Protein AF-A0A4U9QTJ5-F1 (afdb_monomer)

Foldseek 3Di:
DPVVVVVVVVVVVVVVVVVVVVVVVVVVVVVVVVVVVVVVVVVVVVVVVVVVVVVVVVVVVVVVVVVVVVVVVVVVVVVVVCVQQDPVVLVVLLVVVPWDKDDWDFDDDVQQQFPGWTWIDTRNDIKIKTAHPPVDGDPSNVVQLVQVVVQWGQDPNDTFGWHDDPRMIIGCLVVDPPSVVSVVSVVCRPDD

Organism: Hathewaya histolytica (NCBI:txid1498)

Secondary structure (DSSP, 8-state):
--SHHHHHHHHHHHHHHHHHHHHHHHHHHHHHHHHHHHHHHHHHHHHHHHHHHHHHHHHHHHHHHHHHHHHHHHHHHHHHHHHHHSHHHHHHHHHHTT--EEEEEE---GGGT-SEEEEEEETTEEEEEEE--TTS--HHHHHHHHHHTTTEEEETTEEEEEEEETTEEEESGGGSTTHHHHHHHHHHTT--

Radius of gyration: 44.21 Å; Cα contacts (8 Å, |Δi|>4): 188; chains: 1; bounding box: 80×65×124 Å

Solvent-accessible surface area (backbone atoms only — not comparable to full-atom values): 10500 Å² total; per-residue (Å²): 138,73,72,67,62,59,57,57,58,54,56,58,52,58,61,54,57,63,49,49,57,54,49,53,50,51,49,54,51,49,51,50,51,51,52,52,51,50,56,49,52,50,56,49,52,51,54,49,51,54,51,51,49,55,51,52,51,53,50,52,53,51,53,52,53,51,53,51,53,51,50,54,51,51,49,54,50,49,51,52,49,46,54,62,57,28,69,69,44,52,51,50,52,42,43,75,73,68,44,50,72,54,71,77,40,82,46,93,28,66,94,51,35,34,76,41,28,30,38,33,35,50,63,93,39,64,34,39,39,34,36,37,49,81,91,71,56,44,77,56,17,50,52,44,52,60,30,22,69,73,35,36,32,76,57,95,89,38,83,40,64,32,50,53,57,87,42,33,35,39,34,44,49,93,76,31,93,61,31,68,63,54,46,54,52,56,74,49,56,81,72,125

Nearest PDB structures (foldseek):
  3eid-assembly2_C  TM=4.727E-01  e=1.109E+00  Homo sapiens
  9f3v-assembly1_B  TM=4.541E-01  e=9.268E-01  Homo sapiens
  6s1f-assembly1_B  TM=4.480E-01  e=1.044E+00  Homo sapiens
  3f66-assembly1_A  TM=4.269E-01  e=8.225E-01  Homo sapiens
  7sxh-assembly1_A  TM=3.531E-01  e=9.268E-01  Homo sapiens

Sequence (192 aa):
MKKLLSLVLTGAIVFSFTGCENMQKAQNETEKQTKNIGNQVEKQSENVGENVQKQSENLGENVQKQTKNVGEQVEKQSENIQNQFGIDNLMDQFRKAGFAIGANEKIPFENLGAKNGYRVKVDNDVIDVYEFDMNNLSAEGKKVTDEAKKGTV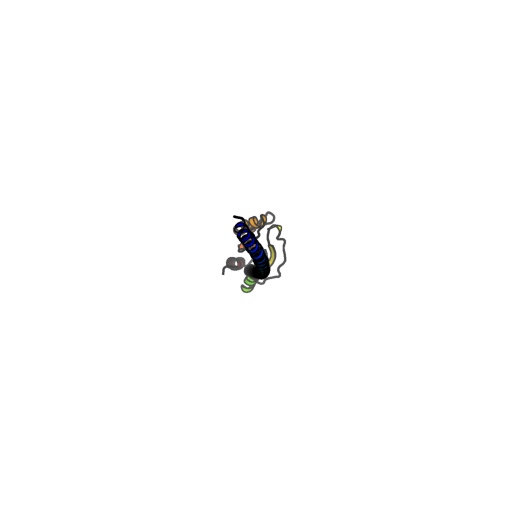NISGTRTPVKFKNGIMLVGVDKHTNKEKISEIFDKFGNK

Mean predicted aligned error: 15.24 Å

Structure (mmCIF, N/CA/C/O backbone):
data_AF-A0A4U9QTJ5-F1
#
_entry.id   AF-A0A4U9QTJ5-F1
#
loop_
_atom_site.group_PDB
_atom_site.id
_atom_site.type_symbol
_atom_site.label_atom_id
_atom_site.label_alt_id
_atom_site.label_comp_id
_atom_site.label_asym_id
_atom_site.label_entity_id
_atom_site.label_seq_id
_atom_site.pdbx_PDB_ins_code
_atom_site.Cartn_x
_atom_site.Cartn_y
_atom_site.Cartn_z
_atom_site.occupancy
_atom_site.B_iso_or_equiv
_atom_site.auth_seq_id
_atom_site.auth_comp_id
_atom_site.auth_asym_id
_atom_site.auth_atom_id
_atom_site.pdbx_PDB_model_num
ATOM 1 N N . MET A 1 1 ? -58.341 48.273 101.168 1.00 49.12 1 MET A N 1
ATOM 2 C CA . MET A 1 1 ? -57.590 48.028 99.912 1.00 49.12 1 MET A CA 1
ATOM 3 C C . MET A 1 1 ? -56.640 46.814 99.972 1.00 49.12 1 MET A C 1
ATOM 5 O O . MET A 1 1 ? -55.629 46.815 99.293 1.00 49.12 1 MET A O 1
ATOM 9 N N . LYS A 1 2 ? -56.943 45.743 100.733 1.00 43.81 2 LYS A N 1
ATOM 10 C CA . LYS A 1 2 ? -56.077 44.538 100.803 1.00 43.81 2 LYS A CA 1
ATOM 11 C C . LYS A 1 2 ? -56.667 43.284 100.134 1.00 43.81 2 LYS A C 1
ATOM 13 O O . LYS A 1 2 ? -55.951 42.316 99.939 1.00 43.81 2 LYS A O 1
ATOM 18 N N . LYS A 1 3 ? -57.948 43.305 99.738 1.00 43.81 3 LYS A N 1
ATOM 19 C CA . LYS A 1 3 ? -58.624 42.147 99.118 1.00 43.81 3 LYS A CA 1
ATOM 20 C C . LYS A 1 3 ? -58.575 42.116 97.581 1.00 43.81 3 LYS A C 1
ATOM 22 O O . LYS A 1 3 ? -58.729 41.041 97.023 1.00 43.81 3 LYS A O 1
ATOM 27 N N . LEU A 1 4 ? -58.290 43.237 96.903 1.00 39.00 4 LEU A N 1
ATOM 28 C CA . LEU A 1 4 ? -58.125 43.246 95.437 1.00 39.00 4 LEU A CA 1
ATOM 29 C C . LEU A 1 4 ? -56.737 42.763 94.975 1.00 39.00 4 LEU A C 1
ATOM 31 O O . LEU A 1 4 ? -56.635 42.169 93.909 1.00 39.00 4 LEU A O 1
ATOM 35 N N . LEU A 1 5 ? -55.682 42.945 95.782 1.00 38.28 5 LEU A N 1
ATOM 36 C CA . LEU A 1 5 ? -54.326 42.500 95.420 1.00 38.28 5 LEU A CA 1
ATOM 37 C C . LEU A 1 5 ? -54.161 40.970 95.465 1.00 38.28 5 LEU A C 1
ATOM 39 O O . LEU A 1 5 ? -53.342 40.418 94.739 1.00 38.28 5 LEU A O 1
ATOM 43 N N . SER A 1 6 ? -54.957 40.280 96.288 1.00 42.28 6 SER A N 1
ATOM 44 C CA . SER A 1 6 ? -54.883 38.822 96.428 1.00 42.28 6 SER A CA 1
ATOM 45 C C . SER A 1 6 ? -55.447 38.078 95.220 1.00 42.28 6 SER A C 1
ATOM 47 O O . SER A 1 6 ? -54.964 36.989 94.946 1.00 42.28 6 SER A O 1
ATOM 49 N N . LEU A 1 7 ? -56.443 38.629 94.515 1.00 36.88 7 LEU A N 1
ATOM 50 C CA . LEU A 1 7 ? -57.118 37.929 93.413 1.00 36.88 7 LEU A CA 1
ATOM 51 C C . LEU A 1 7 ? -56.361 38.064 92.081 1.00 36.88 7 LEU A C 1
ATOM 53 O O . LEU A 1 7 ? -56.345 37.141 91.272 1.00 36.88 7 LEU A O 1
ATOM 57 N N . VAL A 1 8 ? -55.689 39.201 91.871 1.00 40.62 8 VAL A N 1
ATOM 58 C CA . VAL A 1 8 ? -54.903 39.464 90.652 1.00 40.62 8 VAL A CA 1
ATOM 59 C C . VAL A 1 8 ? -53.598 38.657 90.648 1.00 40.62 8 VAL A C 1
ATOM 61 O O . VAL A 1 8 ? -53.171 38.186 89.596 1.00 40.62 8 VAL A O 1
ATOM 64 N N . LEU A 1 9 ? -53.002 38.410 91.823 1.00 33.94 9 LEU A N 1
ATOM 65 C CA . LEU A 1 9 ? -51.750 37.655 91.930 1.00 33.94 9 LEU A CA 1
ATOM 66 C C . LEU A 1 9 ? -51.948 36.137 91.768 1.00 33.94 9 LEU A C 1
ATOM 68 O O . LEU A 1 9 ? -51.077 35.473 91.220 1.00 33.94 9 LEU A O 1
ATOM 72 N N . THR A 1 10 ? -53.100 35.576 92.163 1.00 40.16 10 THR A N 1
ATOM 73 C CA . THR A 1 10 ? -53.407 34.153 91.899 1.00 40.16 10 THR A CA 1
ATOM 74 C C . THR A 1 10 ? -53.866 33.920 90.459 1.00 40.16 10 THR A C 1
ATOM 76 O O . THR A 1 10 ? -53.512 32.901 89.874 1.00 40.16 10 THR A O 1
ATOM 79 N N . GLY A 1 11 ? -54.576 34.877 89.847 1.00 36.31 11 GLY A N 1
ATOM 80 C CA . GLY A 1 11 ? -54.979 34.794 88.437 1.00 36.31 11 GLY A CA 1
ATOM 81 C C . GLY A 1 11 ? -53.801 34.808 87.453 1.00 36.31 11 GLY A C 1
ATOM 82 O O . GLY A 1 11 ? -53.810 34.061 86.478 1.00 36.31 11 GLY A O 1
ATOM 83 N N 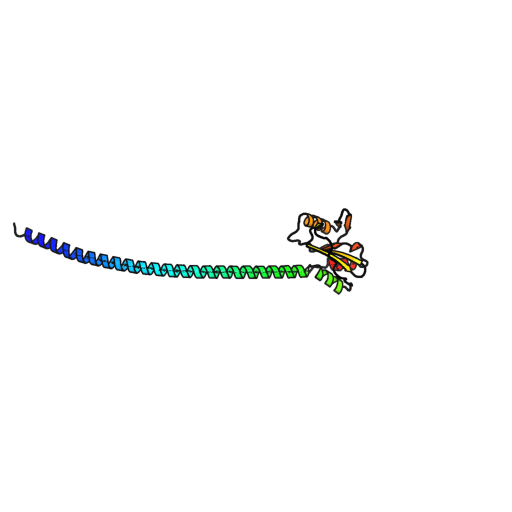. ALA A 1 12 ? -52.751 35.591 87.728 1.00 38.16 12 ALA A N 1
ATOM 84 C CA . ALA A 1 12 ? -51.565 35.679 86.866 1.00 38.16 12 ALA A CA 1
ATOM 85 C C . ALA A 1 12 ? -50.629 34.450 86.955 1.00 38.16 12 ALA A C 1
ATOM 87 O O . ALA A 1 12 ? -49.920 34.135 85.996 1.00 38.16 12 ALA A O 1
ATOM 88 N N . ILE A 1 13 ? -50.638 33.726 88.080 1.00 40.03 13 ILE A N 1
ATOM 89 C CA . ILE A 1 13 ? -49.787 32.540 88.291 1.00 40.03 13 ILE A CA 1
ATOM 90 C C . ILE A 1 13 ? -50.421 31.279 87.682 1.00 40.03 13 ILE A C 1
ATOM 92 O O . ILE A 1 13 ? -49.714 30.432 87.141 1.00 40.03 13 ILE A O 1
ATOM 96 N N . VAL A 1 14 ? -51.754 31.164 87.674 1.00 37.19 14 VAL A N 1
ATOM 97 C CA . VAL A 1 14 ? -52.420 30.007 87.046 1.00 37.19 14 VAL A CA 1
ATOM 98 C C . VAL A 1 14 ? -52.325 30.067 85.514 1.00 37.19 14 VAL A C 1
ATOM 100 O O . VAL A 1 14 ? -52.128 29.032 84.888 1.00 37.19 14 VAL A O 1
ATOM 103 N N . PHE A 1 15 ? -52.340 31.259 84.901 1.00 37.34 15 PHE A N 1
ATOM 104 C CA . PHE A 1 15 ? -52.179 31.404 83.444 1.00 37.34 15 PHE A CA 1
ATOM 105 C C . PHE A 1 15 ? -50.750 31.152 82.926 1.00 37.34 15 PHE A C 1
ATOM 107 O O . PHE A 1 15 ? -50.581 30.841 81.748 1.00 37.34 15 PHE A O 1
ATOM 114 N N . SER A 1 16 ? -49.719 31.251 83.772 1.00 45.19 16 SER A N 1
ATOM 115 C CA . SER A 1 16 ? -48.318 31.052 83.362 1.00 45.19 16 SER A CA 1
ATOM 116 C C . SER A 1 16 ? -47.853 29.591 83.446 1.00 45.19 16 SER A C 1
ATOM 118 O O . SER A 1 16 ? -47.018 29.179 82.643 1.00 45.19 16 SER A O 1
ATOM 120 N N . PHE A 1 17 ? -48.429 28.770 84.332 1.00 43.81 17 PHE A N 1
ATOM 121 C CA . PHE A 1 17 ? -48.048 27.355 84.455 1.00 43.81 17 PHE A CA 1
ATOM 122 C C . PHE A 1 17 ? -48.711 26.441 83.411 1.00 43.81 17 PHE A C 1
ATOM 124 O O . PHE A 1 17 ? -48.033 25.597 82.830 1.00 43.81 17 PHE A O 1
ATOM 131 N N . THR A 1 18 ? -49.996 26.637 83.087 1.00 44.94 18 THR A N 1
ATOM 132 C CA . THR A 1 18 ? -50.683 25.808 82.068 1.00 44.94 18 THR A CA 1
ATOM 133 C C . THR A 1 18 ? -50.278 26.168 80.633 1.00 44.94 18 THR A C 1
ATOM 135 O O . THR A 1 18 ? -50.403 25.346 79.725 1.00 44.94 18 THR A O 1
ATOM 138 N N . GLY A 1 19 ? -49.777 27.389 80.409 1.00 46.44 19 GLY A N 1
ATOM 139 C CA . GLY A 1 19 ? -49.218 27.819 79.124 1.00 46.44 19 GLY A CA 1
ATOM 140 C C . GLY A 1 19 ? -47.866 27.168 78.814 1.00 46.44 19 GLY A C 1
ATOM 141 O O . GLY A 1 19 ? -47.653 26.719 77.690 1.00 46.44 19 GLY A O 1
ATOM 142 N N . CYS A 1 20 ? -46.983 27.044 79.812 1.00 49.38 20 CYS A N 1
ATOM 143 C CA . CYS A 1 20 ? -45.661 26.431 79.645 1.00 49.38 20 CYS A CA 1
ATOM 144 C C . CYS A 1 20 ? -45.722 24.930 79.330 1.00 49.38 20 CYS A C 1
ATOM 146 O O . CYS A 1 20 ? -45.020 24.484 78.429 1.00 49.38 20 CYS A O 1
ATOM 148 N N . GLU A 1 21 ? -46.577 24.147 79.998 1.00 54.53 21 GLU A N 1
ATOM 149 C CA . GLU A 1 21 ? -46.678 22.700 79.730 1.00 54.53 21 GLU A CA 1
ATOM 150 C C . GLU A 1 21 ? -47.217 22.396 78.325 1.00 54.53 21 GLU A C 1
ATOM 152 O O . GLU A 1 21 ? -46.695 21.525 77.625 1.00 54.53 21 GLU A O 1
ATOM 157 N N . ASN A 1 22 ? -48.220 23.154 77.872 1.00 60.69 22 ASN A N 1
ATOM 158 C CA . ASN A 1 22 ? -48.772 23.012 76.524 1.00 60.69 22 ASN A CA 1
ATOM 159 C C . ASN A 1 22 ? -47.776 23.461 75.443 1.00 60.69 22 ASN A C 1
ATOM 161 O O . ASN A 1 22 ? -47.690 22.830 74.390 1.00 60.69 22 ASN A O 1
ATOM 165 N N . MET A 1 23 ? -46.979 24.497 75.720 1.00 55.88 23 MET A N 1
ATOM 166 C CA . MET A 1 23 ? -45.918 24.961 74.825 1.00 55.88 23 MET A CA 1
ATOM 167 C C . MET A 1 23 ? -44.769 23.946 74.734 1.00 55.88 23 MET A C 1
ATOM 169 O O . MET A 1 23 ? -44.320 23.638 73.635 1.00 55.88 23 MET A O 1
ATOM 173 N N . GLN A 1 24 ? -44.360 23.339 75.855 1.00 62.25 24 GLN A N 1
ATOM 174 C CA . GLN A 1 24 ? -43.338 22.285 75.889 1.00 62.25 24 GLN A CA 1
ATOM 175 C C . GLN A 1 24 ? -43.784 21.029 75.122 1.00 62.25 24 GLN A C 1
ATOM 177 O O . GLN A 1 24 ? -42.997 20.400 74.413 1.00 62.25 24 GLN A O 1
ATOM 182 N N . LYS A 1 25 ? -45.068 20.665 75.234 1.00 68.56 25 LYS A N 1
ATOM 183 C CA . LYS A 1 25 ? -45.655 19.521 74.526 1.00 68.56 25 LYS A CA 1
ATOM 184 C C . LYS A 1 25 ? -45.739 19.768 73.018 1.00 68.56 25 LYS A C 1
ATOM 186 O O . LYS A 1 25 ? -45.326 18.905 72.247 1.00 68.56 25 LYS A O 1
ATOM 191 N N . ALA A 1 26 ? -46.166 20.965 72.612 1.00 64.44 26 ALA A N 1
ATOM 192 C CA . ALA A 1 26 ? -46.156 21.390 71.214 1.00 64.44 26 ALA A CA 1
ATOM 193 C C . ALA A 1 26 ? -44.731 21.414 70.628 1.00 64.44 26 ALA A C 1
ATOM 195 O O . ALA A 1 26 ? -44.518 20.977 69.497 1.00 64.44 26 ALA A O 1
ATOM 196 N N . GLN A 1 27 ? -43.737 21.851 71.407 1.00 65.69 27 GLN A N 1
ATOM 197 C CA . GLN A 1 27 ? -42.332 21.873 70.992 1.00 65.69 27 GLN A CA 1
ATOM 198 C C . GLN A 1 27 ? -41.778 20.452 70.777 1.00 65.69 27 GLN A C 1
ATOM 200 O O . GLN A 1 27 ? -41.174 20.177 69.742 1.00 65.69 27 GLN A O 1
ATOM 205 N N . ASN A 1 28 ? -42.081 19.518 71.686 1.00 69.62 28 ASN A N 1
ATOM 206 C CA . ASN A 1 28 ? -41.691 18.107 71.569 1.00 69.62 28 ASN A CA 1
ATOM 207 C C . ASN A 1 28 ? -42.372 17.385 70.389 1.00 69.62 28 ASN A C 1
ATOM 209 O O . ASN A 1 28 ? -41.763 16.534 69.735 1.00 69.62 28 ASN A O 1
ATOM 213 N N . GLU A 1 29 ? -43.640 17.696 70.108 1.00 70.56 29 GLU A N 1
ATOM 214 C CA . GLU A 1 29 ? -44.358 17.167 68.939 1.00 70.56 29 GLU A CA 1
ATOM 215 C C . GLU A 1 29 ? -43.783 17.721 67.629 1.00 70.56 29 GLU A C 1
ATOM 217 O O . GLU A 1 29 ? -43.570 16.960 66.682 1.00 70.56 29 GLU A O 1
ATOM 222 N N . THR A 1 30 ? -43.431 19.009 67.608 1.00 68.38 30 THR A N 1
ATOM 223 C CA . THR A 1 30 ? -42.781 19.668 66.465 1.00 68.38 30 THR A CA 1
ATOM 224 C C . THR A 1 30 ? -41.390 19.086 66.197 1.00 68.38 30 THR A C 1
ATOM 226 O O . THR A 1 30 ? -41.058 18.786 65.050 1.00 68.38 30 THR A O 1
ATOM 229 N N . GLU A 1 31 ? -40.581 18.833 67.230 1.00 67.25 31 GLU A N 1
ATOM 230 C CA . GLU A 1 31 ? -39.283 18.156 67.081 1.00 67.25 31 GLU A CA 1
ATOM 231 C C . GLU A 1 31 ? -39.422 16.726 66.544 1.00 67.25 31 GLU A C 1
ATOM 233 O O . GLU A 1 31 ? -38.658 16.315 65.666 1.00 67.25 31 GLU A O 1
ATOM 238 N N . LYS A 1 32 ? -40.415 15.963 67.022 1.00 70.00 32 LYS A N 1
ATOM 239 C CA . LYS A 1 32 ? -40.705 14.617 66.500 1.00 70.00 32 LYS A CA 1
ATOM 240 C C . LYS A 1 32 ? -41.116 14.647 65.032 1.00 70.00 32 LYS A C 1
ATOM 242 O O . LYS A 1 32 ? -40.628 13.830 64.253 1.00 70.00 32 LYS A O 1
ATOM 247 N N . GLN A 1 33 ? -41.995 15.572 64.651 1.00 67.19 33 GLN A N 1
ATOM 248 C CA . GLN A 1 33 ? -42.397 15.739 63.255 1.00 67.19 33 GLN A CA 1
ATOM 249 C C . GLN A 1 33 ? -41.209 16.147 62.380 1.00 67.19 33 GLN A C 1
ATOM 251 O O . GLN A 1 33 ? -41.015 15.566 61.317 1.00 67.19 33 GLN A O 1
ATOM 256 N N . THR A 1 34 ? -40.361 17.055 62.863 1.00 63.09 34 THR A N 1
ATOM 257 C CA . THR A 1 34 ? -39.167 17.517 62.142 1.00 63.09 34 THR A CA 1
ATOM 258 C C . THR A 1 34 ? -38.163 16.381 61.930 1.00 63.09 34 THR A C 1
ATOM 260 O O . THR A 1 34 ? -37.666 16.208 60.820 1.00 63.09 34 THR A O 1
ATOM 263 N N . LYS A 1 35 ? -37.918 15.538 62.946 1.00 72.12 35 LYS A N 1
ATOM 264 C CA . LYS A 1 35 ? -37.090 14.325 62.802 1.00 72.12 35 LYS A CA 1
ATOM 265 C C . LYS A 1 35 ? -37.684 13.319 61.819 1.00 72.12 35 LYS A C 1
ATOM 267 O O . LYS A 1 35 ? -36.952 12.757 61.013 1.00 72.12 35 LYS A O 1
ATOM 272 N N . ASN A 1 36 ? -38.997 13.095 61.857 1.00 74.25 36 ASN A N 1
ATOM 273 C CA . ASN A 1 36 ? -39.653 12.176 60.924 1.00 74.25 36 ASN A CA 1
ATOM 274 C C . ASN A 1 36 ? -39.573 12.669 59.474 1.00 74.25 36 ASN A C 1
ATOM 276 O O . ASN A 1 36 ? -39.279 11.870 58.587 1.00 74.25 36 ASN A O 1
ATOM 280 N N . ILE A 1 37 ? -39.785 13.967 59.244 1.00 72.19 37 ILE A N 1
ATOM 281 C CA . ILE A 1 37 ? -39.640 14.589 57.923 1.00 72.19 37 ILE A CA 1
ATOM 282 C C . ILE A 1 37 ? -38.181 14.511 57.464 1.00 72.19 37 ILE A C 1
ATOM 284 O O . ILE A 1 37 ? -37.932 14.088 56.339 1.00 72.19 37 ILE A O 1
ATOM 288 N N . GLY A 1 38 ? -37.217 14.824 58.338 1.00 66.88 38 GLY A N 1
ATOM 289 C CA . GLY A 1 38 ? -35.786 14.695 58.045 1.00 66.88 38 GLY A CA 1
ATOM 290 C C . GLY A 1 38 ? -35.406 13.281 57.598 1.00 66.88 38 GLY A C 1
ATOM 291 O O . GLY A 1 38 ? -34.831 13.112 56.528 1.00 66.88 38 GLY A O 1
ATOM 292 N N . ASN A 1 39 ? -35.845 12.261 58.340 1.00 75.25 39 ASN A N 1
ATOM 293 C CA . ASN A 1 39 ? -35.600 10.857 57.999 1.00 75.25 39 ASN A CA 1
ATOM 294 C C . ASN A 1 39 ? -36.272 10.430 56.679 1.00 75.25 39 ASN A C 1
ATOM 296 O O . ASN A 1 39 ? -35.769 9.551 55.980 1.00 75.25 39 ASN A O 1
ATOM 300 N N . GLN A 1 40 ? -37.438 10.993 56.340 1.00 71.88 40 GLN A N 1
ATOM 301 C CA . GLN A 1 40 ? -38.101 10.722 55.059 1.00 71.88 40 GLN A CA 1
ATOM 302 C C . GLN A 1 40 ? -37.360 11.372 53.889 1.00 71.88 40 GLN A C 1
ATOM 304 O O . GLN A 1 40 ? -37.186 10.728 52.856 1.00 71.88 40 GLN A O 1
ATOM 309 N N . VAL A 1 41 ? -36.902 12.613 54.063 1.00 68.12 41 VAL A N 1
ATOM 310 C CA . VAL A 1 41 ? -36.115 13.345 53.064 1.00 68.12 41 VAL A CA 1
ATOM 311 C C . VAL A 1 41 ? -34.776 12.651 52.814 1.00 68.12 41 VAL A C 1
ATOM 313 O O . VAL A 1 41 ? -34.393 12.483 51.660 1.00 68.12 41 VAL A O 1
ATOM 316 N N . GLU A 1 42 ? -34.103 12.178 53.862 1.00 69.56 42 GLU A N 1
ATOM 317 C CA . GLU A 1 42 ? -32.838 11.442 53.751 1.00 69.56 42 GLU A CA 1
ATOM 318 C C . GLU A 1 42 ? -33.011 10.149 52.939 1.00 69.56 42 GLU A C 1
ATOM 320 O O . GLU A 1 42 ? -32.342 9.962 51.924 1.00 69.56 42 GLU A O 1
ATOM 325 N N . LYS A 1 43 ? -34.020 9.331 53.271 1.00 72.69 43 LYS A N 1
ATOM 326 C CA . LYS A 1 43 ? -34.350 8.112 52.508 1.00 72.69 43 LYS A CA 1
ATOM 327 C C . LYS A 1 43 ? -34.736 8.393 51.058 1.00 72.69 43 LYS A C 1
ATOM 329 O O . LYS A 1 43 ? -34.456 7.585 50.173 1.00 72.69 43 LYS A O 1
ATOM 334 N N . GLN A 1 44 ? -35.435 9.494 50.790 1.00 68.19 44 GLN A N 1
ATOM 335 C CA . GLN A 1 44 ? -35.762 9.884 49.417 1.00 68.19 44 GLN A CA 1
ATOM 336 C C . GLN A 1 44 ? -34.506 10.315 48.654 1.00 68.19 44 GLN A C 1
ATOM 338 O O . GLN A 1 44 ? -34.337 9.916 47.504 1.00 68.19 44 GLN A O 1
ATOM 343 N N . SER A 1 45 ? -33.611 11.066 49.297 1.00 61.75 45 SER A N 1
ATOM 344 C CA . SER A 1 45 ? -32.344 11.502 48.709 1.00 61.75 45 SER A CA 1
ATOM 345 C C . SER A 1 45 ? -31.421 10.325 48.387 1.00 61.75 45 SER A C 1
ATOM 347 O O . SER A 1 45 ? -30.845 10.296 47.302 1.00 61.75 45 SER A O 1
ATOM 349 N N . GLU A 1 46 ? -31.317 9.330 49.272 1.00 72.62 46 GLU A N 1
ATOM 350 C CA . GLU A 1 46 ? -30.555 8.096 49.022 1.00 72.62 46 GLU A CA 1
ATOM 351 C C . GLU A 1 46 ? -31.112 7.322 47.820 1.00 72.62 46 GLU A C 1
ATOM 353 O O . GLU A 1 46 ? -30.369 6.995 46.896 1.00 72.62 46 GLU A O 1
ATOM 358 N N . ASN A 1 47 ? -32.433 7.114 47.764 1.00 74.75 47 ASN A N 1
ATOM 359 C CA . ASN A 1 47 ? -33.081 6.431 46.637 1.00 74.75 47 ASN A CA 1
ATOM 360 C C . ASN A 1 47 ? -32.885 7.166 45.301 1.00 74.75 47 ASN A C 1
ATOM 362 O O . ASN A 1 47 ? -32.716 6.534 44.255 1.00 74.75 47 ASN A O 1
ATOM 366 N N . VAL A 1 48 ? -32.925 8.501 45.312 1.00 73.31 48 VAL A N 1
ATOM 367 C CA . VAL A 1 48 ? -32.640 9.310 44.119 1.00 73.31 48 VAL A CA 1
ATOM 368 C C . VAL A 1 48 ? -31.171 9.165 43.717 1.00 73.31 48 VAL A C 1
ATOM 370 O O . VAL A 1 48 ? -30.897 8.940 42.539 1.00 73.31 48 VAL A O 1
ATOM 373 N N . GLY A 1 49 ? -30.242 9.224 44.676 1.00 65.62 49 GLY A N 1
ATOM 374 C CA . GLY A 1 49 ? -28.811 9.028 44.442 1.00 65.62 49 GLY A CA 1
ATOM 375 C C . GLY A 1 49 ? -28.493 7.669 43.812 1.00 65.62 49 GLY A C 1
ATOM 376 O O . GLY A 1 49 ? -27.821 7.614 42.782 1.00 65.62 49 GLY A O 1
ATOM 377 N N . GLU A 1 50 ? -29.049 6.583 44.355 1.00 75.94 50 GLU A N 1
ATOM 378 C CA . GLU A 1 50 ? -28.869 5.234 43.803 1.00 75.94 50 GLU A CA 1
ATOM 379 C C . GLU A 1 50 ? -29.423 5.095 42.379 1.00 75.94 50 GLU A C 1
ATOM 381 O O . GLU A 1 50 ? -28.804 4.454 41.526 1.00 75.94 50 GLU A O 1
ATOM 386 N N . ASN A 1 51 ? -30.589 5.685 42.098 1.00 71.75 51 ASN A N 1
ATOM 387 C CA . ASN A 1 51 ? -31.185 5.632 40.763 1.00 71.75 51 ASN A CA 1
ATOM 388 C C . ASN A 1 51 ? -30.363 6.420 39.738 1.00 71.75 51 ASN A C 1
ATOM 390 O O . ASN A 1 51 ? -30.159 5.937 38.624 1.00 71.75 51 ASN A O 1
ATOM 394 N N . VAL A 1 52 ? -29.853 7.595 40.116 1.00 68.25 52 VAL A N 1
ATOM 395 C CA . VAL A 1 52 ? -28.959 8.393 39.264 1.00 68.25 52 VAL A CA 1
ATOM 396 C C . VAL A 1 52 ? -27.663 7.633 38.984 1.00 68.25 52 VAL A C 1
ATOM 398 O O . VAL A 1 52 ? -27.217 7.593 37.837 1.00 68.25 52 VAL A O 1
ATOM 401 N N . GLN A 1 53 ? -27.087 6.971 39.991 1.00 67.69 53 GLN A N 1
ATOM 402 C CA . GLN A 1 53 ? -25.881 6.166 39.812 1.00 67.69 53 GLN A CA 1
ATOM 403 C C . GLN A 1 53 ? -26.117 4.996 38.845 1.00 67.69 53 GLN A C 1
ATOM 405 O O . GLN A 1 53 ? -25.388 4.861 37.863 1.00 67.69 53 GLN A O 1
ATOM 410 N N . LYS A 1 54 ? -27.193 4.221 39.041 1.00 72.69 54 LYS A N 1
ATOM 411 C CA . LYS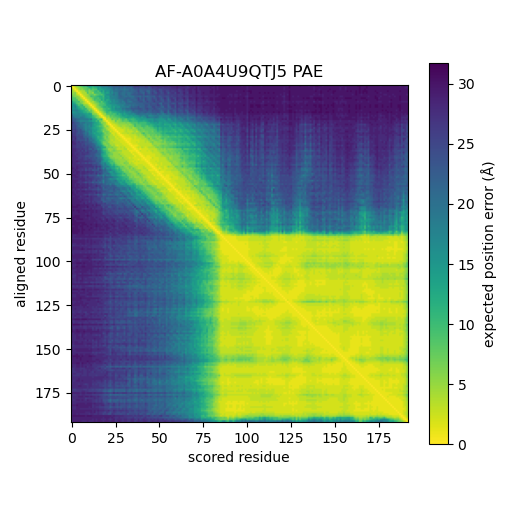 A 1 54 ? -27.569 3.112 38.142 1.00 72.69 54 LYS A CA 1
ATOM 412 C C . LYS A 1 54 ? -27.819 3.583 36.709 1.00 72.69 54 LYS A C 1
ATOM 414 O O . LYS A 1 54 ? -27.468 2.890 35.756 1.00 72.69 54 LYS A O 1
ATOM 419 N N . GLN A 1 55 ? -28.443 4.746 36.520 1.00 65.12 55 GLN A N 1
ATOM 420 C CA . GLN A 1 55 ? -28.660 5.308 35.184 1.00 65.12 55 GLN A CA 1
ATOM 421 C C . GLN A 1 55 ? -27.348 5.747 34.525 1.00 65.12 55 GLN A C 1
ATOM 423 O O . GLN A 1 55 ? -27.153 5.481 33.339 1.00 65.12 55 GLN A O 1
ATOM 428 N N . SER A 1 56 ? -26.444 6.366 35.288 1.00 59.81 56 SER A N 1
ATOM 429 C CA . SER A 1 56 ? -25.124 6.792 34.813 1.00 59.81 56 SER A CA 1
ATOM 430 C C . SER A 1 56 ? -24.254 5.605 34.382 1.00 59.81 56 SER A C 1
ATOM 432 O O . SER A 1 56 ? -23.683 5.623 33.292 1.00 59.81 56 SER A O 1
ATOM 434 N N . GLU A 1 57 ? -24.218 4.534 35.180 1.00 70.81 57 GLU A N 1
ATOM 435 C CA . GLU A 1 57 ? -23.489 3.298 34.859 1.00 70.81 57 GLU A CA 1
ATOM 436 C C . GLU A 1 57 ? -24.026 2.648 33.571 1.00 70.81 57 GLU A C 1
ATOM 438 O O . GLU A 1 57 ? -23.259 2.361 32.651 1.00 70.81 57 GLU A O 1
ATOM 443 N N . ASN A 1 58 ? -25.353 2.523 33.441 1.00 72.00 58 ASN A N 1
ATOM 444 C CA . ASN A 1 58 ? -25.993 1.990 32.231 1.00 72.00 58 ASN A CA 1
ATOM 445 C C . ASN A 1 58 ? -25.707 2.836 30.976 1.00 72.00 58 ASN A C 1
ATOM 447 O O . ASN A 1 58 ? -25.506 2.296 29.884 1.00 72.00 58 ASN A O 1
ATOM 451 N N . LEU A 1 59 ? -25.696 4.167 31.109 1.00 63.69 59 LEU A N 1
ATOM 452 C CA . LEU A 1 59 ? -25.316 5.082 30.029 1.00 63.69 59 LEU A CA 1
ATOM 453 C C . LEU A 1 59 ? -23.852 4.879 29.619 1.00 63.69 59 LEU A C 1
ATOM 455 O O . LEU A 1 59 ? -23.571 4.760 28.426 1.00 63.69 59 LEU A O 1
ATOM 459 N N . GLY A 1 60 ? -22.942 4.783 30.592 1.00 64.56 60 GLY A N 1
ATOM 460 C CA . GLY A 1 60 ? -21.521 4.525 30.357 1.00 64.56 60 GLY A CA 1
ATOM 461 C C . GLY A 1 60 ? -21.277 3.213 29.606 1.00 64.56 60 GLY A C 1
ATOM 462 O O . GLY A 1 60 ? -20.575 3.203 28.593 1.00 64.56 60 GLY A O 1
ATOM 463 N N . GLU A 1 61 ? -21.923 2.124 30.030 1.00 71.12 61 GLU A N 1
ATOM 464 C CA . GLU A 1 61 ? -21.824 0.829 29.348 1.00 71.12 61 GLU A CA 1
ATOM 465 C C . GLU A 1 61 ? -22.342 0.872 27.905 1.00 71.12 61 GLU A C 1
ATOM 467 O O . GLU A 1 61 ? -21.734 0.286 27.004 1.00 71.12 61 GLU A O 1
ATOM 472 N N . ASN A 1 62 ? -23.463 1.557 27.664 1.00 67.75 62 ASN A N 1
ATOM 473 C CA . ASN A 1 62 ? -24.039 1.672 26.325 1.00 67.75 62 ASN A CA 1
ATOM 474 C C . ASN A 1 62 ? -23.131 2.470 25.383 1.00 67.75 62 ASN A C 1
ATOM 476 O O . ASN A 1 62 ? -22.900 2.036 24.252 1.00 67.75 62 ASN A O 1
ATOM 480 N N . VAL A 1 63 ? -22.559 3.582 25.855 1.00 66.56 63 VAL A N 1
ATOM 481 C CA . VAL A 1 63 ? -21.588 4.378 25.087 1.00 66.56 63 VAL A CA 1
ATOM 482 C C . VAL A 1 63 ? -20.341 3.552 24.767 1.00 66.56 63 VAL A C 1
ATOM 484 O O . VAL A 1 63 ? -19.857 3.578 23.633 1.00 66.56 63 VAL A O 1
ATOM 487 N N . GLN A 1 64 ? -19.841 2.761 25.719 1.00 59.56 64 GLN A N 1
ATOM 488 C CA . GLN A 1 64 ? -18.674 1.910 25.495 1.00 59.56 64 GLN A CA 1
ATOM 489 C C . GLN A 1 64 ? -18.957 0.806 24.462 1.00 59.56 64 GLN A C 1
ATOM 491 O O . GLN A 1 64 ? -18.153 0.598 23.549 1.00 59.56 64 GLN A O 1
ATOM 496 N N . LYS A 1 65 ? -20.123 0.146 24.544 1.00 64.81 65 LYS A N 1
ATOM 497 C CA . LYS A 1 65 ? -20.565 -0.863 23.562 1.00 64.81 65 LYS A CA 1
ATOM 498 C C . LYS A 1 65 ? -20.722 -0.263 22.164 1.00 64.81 65 LYS A C 1
ATOM 500 O O . LYS A 1 65 ? -20.240 -0.845 21.194 1.00 64.81 65 LYS A O 1
ATOM 505 N N . GLN A 1 66 ? -21.345 0.911 22.050 1.00 57.44 66 GLN A N 1
ATOM 506 C CA . GLN A 1 66 ? -21.485 1.612 20.770 1.00 57.44 66 GLN A CA 1
ATOM 507 C C . GLN A 1 66 ? -20.128 2.009 20.182 1.00 57.44 66 GLN A C 1
ATOM 509 O O . GLN A 1 66 ? -19.887 1.768 19.003 1.00 57.44 66 GLN A O 1
ATOM 514 N N . THR A 1 67 ? -19.220 2.542 21.001 1.00 57.81 67 THR A N 1
ATOM 515 C CA . THR A 1 67 ? -17.873 2.937 20.558 1.00 57.81 67 THR A CA 1
ATOM 516 C C . THR A 1 67 ? -17.080 1.739 20.037 1.00 57.81 67 THR A C 1
ATOM 518 O O . THR A 1 67 ? -16.454 1.828 18.981 1.00 57.81 67 THR A O 1
ATOM 521 N N . LYS A 1 68 ? -17.151 0.593 20.727 1.00 58.69 68 LYS A N 1
ATOM 522 C CA . LYS A 1 68 ? -16.507 -0.649 20.282 1.00 58.69 68 LYS A CA 1
ATOM 523 C C . LYS A 1 68 ? -17.081 -1.146 18.952 1.00 58.69 68 LYS A C 1
ATOM 525 O O . LYS A 1 68 ? -16.317 -1.437 18.040 1.00 58.69 68 LYS A O 1
ATOM 530 N N . ASN A 1 69 ? -18.408 -1.170 18.812 1.00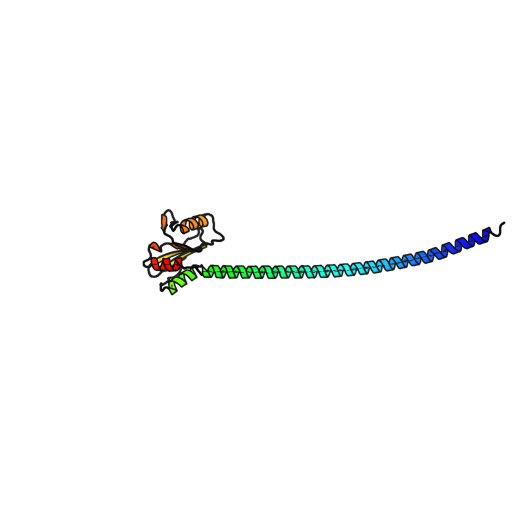 61.94 69 ASN A N 1
ATOM 531 C CA . ASN A 1 69 ? -19.069 -1.594 17.574 1.00 61.94 69 ASN A CA 1
ATOM 532 C C . ASN A 1 69 ? -18.709 -0.695 16.380 1.00 61.94 69 ASN A C 1
ATOM 534 O O . ASN A 1 69 ? -18.478 -1.200 15.284 1.00 61.94 69 ASN A O 1
ATOM 538 N N . VAL A 1 70 ? -18.640 0.625 16.587 1.00 60.94 70 VAL A N 1
ATOM 539 C CA . VAL A 1 70 ? -18.191 1.572 15.554 1.00 60.94 70 VAL A CA 1
ATOM 540 C C . VAL A 1 70 ? -16.728 1.315 15.190 1.00 60.94 70 VAL A C 1
ATOM 542 O O . VAL A 1 70 ? -16.409 1.255 14.006 1.00 60.94 70 VAL A O 1
ATOM 545 N N . GLY A 1 71 ? -15.855 1.096 16.179 1.00 50.69 71 GLY A N 1
ATOM 546 C CA . GLY A 1 71 ? -14.455 0.729 15.946 1.00 50.69 71 GLY A CA 1
ATOM 547 C C . GLY A 1 71 ? -14.309 -0.535 15.093 1.00 50.69 71 GLY A C 1
ATOM 548 O O . GLY A 1 71 ? -13.627 -0.506 14.073 1.00 50.69 71 GLY A O 1
ATOM 549 N N . GLU A 1 72 ? -15.027 -1.606 15.438 1.00 54.81 72 GLU A N 1
ATOM 550 C CA . GLU A 1 72 ? -15.021 -2.867 14.681 1.00 54.81 72 GLU A CA 1
ATOM 551 C C . GLU A 1 72 ? -15.586 -2.711 13.256 1.00 54.81 72 GLU A C 1
ATOM 553 O O . GLU A 1 72 ? -15.117 -3.361 12.321 1.00 54.81 72 GLU A O 1
ATOM 558 N N . GLN A 1 73 ? -16.601 -1.862 13.054 1.00 53.31 73 GLN A N 1
ATOM 559 C CA . GLN A 1 73 ? -17.125 -1.569 11.714 1.00 53.31 73 GLN A CA 1
ATOM 560 C C . GLN A 1 73 ? -16.121 -0.793 10.860 1.00 53.31 73 GLN A C 1
ATOM 562 O O . GLN A 1 73 ? -15.966 -1.108 9.680 1.00 53.31 73 GLN A O 1
ATOM 567 N N . VAL A 1 74 ? -15.429 0.188 11.445 1.00 55.25 74 VAL A N 1
ATOM 568 C CA . VAL A 1 74 ? -14.368 0.949 10.771 1.00 55.25 74 VAL A CA 1
ATOM 569 C C . VAL A 1 74 ? -13.192 0.039 10.415 1.00 55.25 74 VAL A C 1
ATOM 571 O O . VAL A 1 74 ? -12.680 0.122 9.302 1.00 55.25 74 VAL A O 1
ATOM 574 N N . GLU A 1 75 ? -12.806 -0.875 11.305 1.00 50.47 75 GLU A N 1
ATOM 575 C CA . GLU A 1 75 ? -11.748 -1.859 11.052 1.00 50.47 75 GLU A CA 1
ATOM 576 C C . GLU A 1 75 ? -12.125 -2.807 9.907 1.00 50.47 75 GLU A C 1
ATOM 578 O O . GLU A 1 75 ? -11.384 -2.909 8.934 1.00 50.47 75 GLU A O 1
ATOM 583 N N . LYS A 1 76 ? -13.335 -3.385 9.922 1.00 49.09 76 LYS A N 1
ATOM 584 C CA . LYS A 1 76 ? -13.837 -4.233 8.823 1.00 49.09 76 LYS A CA 1
ATOM 585 C C . LYS A 1 76 ? -13.952 -3.486 7.495 1.00 49.09 76 LYS A C 1
ATOM 587 O O . LYS A 1 76 ? -13.721 -4.064 6.434 1.00 49.09 76 LYS A O 1
ATOM 592 N N . GLN A 1 77 ? -14.341 -2.211 7.513 1.00 49.97 77 GLN A N 1
ATOM 593 C CA . GLN A 1 77 ? -14.356 -1.384 6.304 1.00 49.97 77 GLN A CA 1
ATOM 594 C C . GLN A 1 77 ? -12.937 -1.097 5.805 1.00 49.97 77 GLN A C 1
ATOM 596 O O . GLN A 1 77 ? -12.700 -1.181 4.603 1.00 49.97 77 GLN A O 1
ATOM 601 N N . SER A 1 78 ? -11.994 -0.828 6.708 1.00 52.66 78 SER A N 1
ATOM 602 C CA . SER A 1 78 ? -10.576 -0.647 6.387 1.00 52.66 78 SER A CA 1
ATOM 603 C C . SER A 1 78 ? -9.967 -1.918 5.793 1.00 52.66 78 SER A C 1
ATOM 605 O O . SER A 1 78 ? -9.323 -1.846 4.751 1.00 52.66 78 SER A O 1
ATOM 607 N N . GLU A 1 79 ? -10.244 -3.091 6.368 1.00 52.38 79 GLU A N 1
ATOM 608 C CA . GLU A 1 79 ? -9.837 -4.392 5.824 1.00 52.38 79 GLU A CA 1
ATOM 609 C C . GLU A 1 79 ? -10.458 -4.652 4.450 1.00 52.38 79 GLU A C 1
ATOM 611 O O . GLU A 1 79 ? -9.760 -5.058 3.529 1.00 52.38 79 GLU A O 1
ATOM 616 N N . ASN A 1 80 ? -11.749 -4.366 4.258 1.00 52.44 80 ASN A N 1
ATOM 617 C CA . ASN A 1 80 ? -12.398 -4.523 2.954 1.00 52.44 80 ASN A CA 1
ATOM 618 C C . ASN A 1 80 ? -11.819 -3.578 1.890 1.00 52.44 80 ASN A C 1
ATOM 620 O O . ASN A 1 80 ? -11.671 -3.976 0.735 1.00 52.44 80 ASN A O 1
ATOM 624 N N . ILE A 1 81 ? -11.460 -2.349 2.265 1.00 54.50 81 ILE A N 1
ATOM 625 C CA . ILE A 1 81 ? -10.778 -1.395 1.381 1.00 54.50 81 ILE A CA 1
ATOM 626 C C . ILE A 1 81 ? -9.356 -1.885 1.080 1.00 54.50 81 ILE A C 1
ATOM 628 O O . ILE A 1 81 ? -8.969 -1.933 -0.085 1.00 54.50 81 ILE A O 1
ATOM 632 N N . GLN A 1 82 ? -8.596 -2.326 2.085 1.00 54.72 82 GLN A N 1
ATOM 633 C CA . GLN A 1 82 ? -7.274 -2.928 1.882 1.00 54.72 82 GLN A CA 1
ATOM 634 C C . GLN A 1 82 ? -7.359 -4.164 0.977 1.00 54.72 82 GLN A C 1
ATOM 636 O O . GLN A 1 82 ? -6.561 -4.298 0.060 1.00 54.72 82 GLN A O 1
ATOM 641 N N . ASN A 1 83 ? -8.385 -5.000 1.124 1.00 55.06 83 ASN A N 1
ATOM 642 C CA . ASN A 1 83 ? -8.629 -6.143 0.244 1.00 55.06 83 ASN A CA 1
ATOM 643 C C . ASN A 1 83 ? -9.042 -5.713 -1.177 1.00 55.06 83 ASN A C 1
ATOM 645 O O . ASN A 1 83 ? -8.723 -6.398 -2.145 1.00 55.06 83 ASN A O 1
ATOM 649 N N . GLN A 1 84 ? -9.713 -4.568 -1.344 1.00 58.19 84 GLN A N 1
ATOM 650 C CA . GLN A 1 84 ? -10.105 -4.038 -2.654 1.00 58.19 84 GLN A CA 1
ATOM 651 C C . GLN A 1 84 ? -8.932 -3.409 -3.427 1.00 58.19 84 GLN A C 1
ATOM 653 O O . GLN A 1 84 ? -8.931 -3.450 -4.659 1.00 58.19 84 GLN A O 1
ATOM 658 N N . PHE A 1 85 ? -7.938 -2.837 -2.748 1.00 67.25 85 PHE A N 1
ATOM 659 C CA . PHE A 1 85 ? -6.795 -2.166 -3.390 1.00 67.25 85 PHE A CA 1
ATOM 660 C C . PHE A 1 85 ? -5.451 -2.865 -3.151 1.00 67.25 85 PHE A C 1
ATOM 662 O O . PHE A 1 85 ? -4.425 -2.402 -3.641 1.00 67.25 85 PHE A O 1
ATOM 669 N N . GLY A 1 86 ? -5.459 -3.985 -2.434 1.00 82.25 86 GLY A N 1
ATOM 670 C CA . GLY A 1 86 ? -4.274 -4.752 -2.085 1.00 82.25 86 GLY A CA 1
ATOM 671 C C . GLY A 1 86 ? -3.683 -5.531 -3.256 1.00 82.25 86 GLY A C 1
ATOM 672 O O . GLY A 1 86 ? -4.308 -5.736 -4.303 1.00 82.25 86 GLY A O 1
ATOM 673 N N . ILE A 1 87 ? -2.454 -5.998 -3.040 1.00 87.50 87 ILE A N 1
ATOM 674 C CA . ILE A 1 87 ? -1.660 -6.727 -4.034 1.00 87.50 87 ILE A CA 1
ATOM 675 C C . ILE A 1 87 ? -2.388 -7.991 -4.504 1.00 87.50 87 ILE A C 1
ATOM 677 O O . ILE A 1 87 ? -2.424 -8.248 -5.704 1.00 87.50 87 ILE A O 1
ATOM 681 N N . ASP A 1 88 ? -3.040 -8.733 -3.605 1.00 86.31 88 ASP A N 1
ATOM 682 C CA . ASP A 1 88 ? -3.752 -9.967 -3.962 1.00 86.31 88 ASP A CA 1
ATOM 683 C C . ASP A 1 88 ? -4.888 -9.723 -4.964 1.00 86.31 88 ASP A C 1
ATOM 685 O O . ASP A 1 88 ? -5.005 -10.447 -5.955 1.00 86.31 88 ASP A O 1
ATOM 689 N N . ASN A 1 89 ? -5.669 -8.651 -4.784 1.00 88.38 89 ASN A N 1
ATOM 690 C CA . ASN A 1 89 ? -6.722 -8.300 -5.735 1.00 88.38 89 ASN A CA 1
ATOM 691 C C . ASN A 1 89 ? -6.144 -7.841 -7.080 1.00 88.38 89 ASN A C 1
ATOM 693 O O . ASN A 1 89 ? -6.698 -8.175 -8.127 1.00 88.38 89 ASN A O 1
ATOM 697 N N . LEU A 1 90 ? -5.021 -7.114 -7.086 1.00 91.62 90 LEU A N 1
ATOM 698 C CA . LEU A 1 90 ? -4.335 -6.774 -8.336 1.00 91.62 90 LEU A CA 1
ATOM 699 C C . LEU A 1 90 ? -3.880 -8.040 -9.079 1.00 91.62 90 LEU A C 1
ATOM 701 O O . LEU A 1 90 ? -4.116 -8.167 -10.282 1.00 91.62 90 LEU A O 1
ATOM 705 N N . MET A 1 91 ? -3.292 -9.000 -8.363 1.00 91.31 91 MET A N 1
ATOM 706 C CA . MET A 1 91 ? -2.876 -10.276 -8.947 1.00 91.31 91 MET A CA 1
ATOM 707 C C . MET A 1 91 ? -4.065 -11.063 -9.498 1.00 91.31 91 MET A C 1
ATOM 709 O O . MET A 1 91 ? -3.972 -11.625 -10.587 1.00 91.31 91 MET A O 1
ATOM 713 N N . ASP A 1 92 ? -5.213 -11.045 -8.822 1.00 90.94 92 ASP A N 1
ATOM 714 C CA . ASP A 1 92 ? -6.443 -11.649 -9.337 1.00 90.94 92 ASP A CA 1
ATOM 715 C C . ASP A 1 92 ? -6.956 -10.982 -10.617 1.00 90.94 92 ASP A C 1
ATOM 717 O O . ASP A 1 92 ? -7.465 -11.675 -11.501 1.00 90.94 92 ASP A O 1
ATOM 721 N N . GLN A 1 93 ? -6.811 -9.662 -10.766 1.00 92.06 93 GLN A N 1
ATOM 722 C CA . GLN A 1 93 ? -7.134 -8.983 -12.027 1.00 92.06 93 GLN A CA 1
ATOM 723 C C . GLN A 1 93 ? -6.206 -9.437 -13.157 1.00 92.06 93 GLN A C 1
ATOM 725 O O . GLN A 1 93 ? -6.676 -9.692 -14.267 1.00 92.06 93 GLN A O 1
ATOM 730 N N . PHE A 1 94 ? -4.911 -9.614 -12.882 1.00 94.56 94 PHE A N 1
ATOM 731 C CA . PHE A 1 94 ? -3.994 -10.182 -13.868 1.00 94.56 94 PHE A CA 1
ATOM 732 C C . PHE A 1 94 ? -4.365 -11.633 -14.219 1.00 94.56 94 PHE A C 1
ATOM 734 O O . PHE A 1 94 ? -4.467 -11.958 -15.403 1.00 94.56 94 PHE A O 1
ATOM 741 N N . ARG A 1 95 ? -4.689 -12.483 -13.234 1.00 94.00 95 ARG A N 1
ATOM 742 C CA . ARG A 1 95 ? -5.173 -13.857 -13.488 1.00 94.00 95 ARG A CA 1
ATOM 743 C C . ARG A 1 95 ? -6.419 -13.867 -14.372 1.00 94.00 95 ARG A C 1
ATOM 745 O O . ARG A 1 95 ? -6.464 -14.592 -15.361 1.00 94.00 95 ARG A O 1
ATOM 752 N N . LYS A 1 96 ? -7.413 -13.026 -14.065 1.00 93.88 96 LYS A N 1
ATOM 753 C CA . LYS A 1 96 ? -8.650 -12.886 -14.860 1.00 93.88 96 LYS A CA 1
ATOM 754 C C . LYS A 1 96 ? -8.382 -12.409 -16.283 1.00 93.88 96 LYS A C 1
ATOM 756 O O . LYS A 1 96 ? -9.093 -12.800 -17.203 1.00 93.88 96 LYS A O 1
ATOM 761 N N . ALA A 1 97 ? -7.350 -11.594 -16.473 1.00 94.00 97 ALA A N 1
ATOM 762 C CA . ALA A 1 97 ? -6.911 -11.159 -17.789 1.00 94.00 97 ALA A CA 1
ATOM 763 C C . ALA A 1 97 ? -6.076 -12.214 -18.543 1.00 94.00 97 ALA A C 1
ATOM 765 O O . ALA A 1 97 ? -5.676 -11.958 -19.682 1.00 94.00 97 ALA A O 1
ATOM 766 N N . GLY A 1 98 ? -5.833 -13.385 -17.948 1.00 94.44 98 GLY A N 1
ATOM 767 C CA . GLY A 1 98 ? -5.156 -14.522 -18.571 1.00 94.44 98 GLY A CA 1
ATOM 768 C C . GLY A 1 98 ? -3.650 -14.596 -18.324 1.00 94.44 98 GLY A C 1
ATOM 769 O O . GLY A 1 98 ? -2.986 -15.370 -19.003 1.00 94.44 98 GLY A O 1
ATOM 770 N N . PHE A 1 99 ? -3.107 -13.810 -17.390 1.00 96.56 99 PHE A N 1
ATOM 771 C CA . PHE A 1 99 ? -1.703 -13.919 -16.994 1.00 96.56 99 PHE A CA 1
ATOM 772 C C . PHE A 1 99 ? -1.477 -15.121 -16.072 1.00 96.56 99 PHE A C 1
ATOM 774 O O . PHE A 1 99 ? -2.261 -15.364 -15.148 1.00 96.56 99 PHE A O 1
ATOM 781 N N . ALA A 1 100 ? -0.372 -15.835 -16.268 1.00 94.50 100 ALA A N 1
ATOM 782 C CA . ALA A 1 100 ? 0.100 -16.824 -15.309 1.00 94.50 100 ALA A CA 1
ATOM 783 C C . ALA A 1 100 ? 0.823 -16.109 -14.159 1.00 94.50 100 ALA A C 1
ATOM 785 O O . ALA A 1 100 ? 1.838 -15.455 -14.372 1.00 94.50 100 ALA A O 1
ATOM 786 N N . ILE A 1 101 ? 0.311 -16.223 -12.933 1.00 92.81 101 ILE A N 1
ATOM 787 C CA . ILE A 1 101 ? 0.892 -15.550 -11.762 1.00 92.81 101 ILE A CA 1
ATOM 788 C C . ILE A 1 101 ? 1.626 -16.566 -10.891 1.00 92.81 101 ILE A C 1
ATOM 790 O O . ILE A 1 101 ? 1.021 -17.525 -10.409 1.00 92.81 101 ILE A O 1
ATOM 794 N N . GLY A 1 102 ? 2.927 -16.351 -10.703 1.00 86.88 102 GLY A N 1
ATOM 795 C CA . GLY A 1 102 ? 3.776 -17.136 -9.813 1.00 86.88 102 GLY A CA 1
ATOM 796 C C . GLY A 1 102 ? 3.542 -16.829 -8.332 1.00 86.88 102 GLY A C 1
ATOM 797 O O . GLY A 1 102 ? 2.694 -16.019 -7.966 1.00 86.88 102 GLY A O 1
ATOM 798 N N . ALA A 1 103 ? 4.308 -17.492 -7.466 1.00 85.50 103 ALA A N 1
ATOM 799 C CA . ALA A 1 103 ? 4.272 -17.217 -6.033 1.00 85.50 103 ALA A CA 1
ATOM 800 C C . ALA A 1 103 ? 4.832 -15.820 -5.716 1.00 85.50 103 ALA A C 1
ATOM 802 O O . ALA A 1 103 ? 5.738 -15.337 -6.398 1.00 85.50 103 ALA A O 1
ATOM 803 N N . ASN A 1 104 ? 4.313 -15.209 -4.651 1.00 86.38 104 ASN A N 1
ATOM 804 C CA . ASN A 1 104 ? 4.823 -13.945 -4.134 1.00 86.38 104 ASN A CA 1
ATOM 805 C C . ASN A 1 104 ? 6.112 -14.207 -3.341 1.00 86.38 104 ASN A C 1
ATOM 807 O O . ASN A 1 104 ? 6.090 -14.907 -2.328 1.00 86.38 104 ASN A O 1
ATOM 811 N N . GLU A 1 105 ? 7.227 -13.623 -3.771 1.00 90.88 105 GLU A N 1
ATOM 812 C CA . GLU A 1 105 ? 8.495 -13.636 -3.039 1.00 90.88 105 GLU A CA 1
ATOM 813 C C . GLU A 1 105 ? 8.653 -12.306 -2.296 1.00 90.88 105 GLU A C 1
ATOM 815 O O . GLU A 1 105 ? 8.646 -11.243 -2.906 1.00 90.88 105 GLU A O 1
ATOM 820 N N . LYS A 1 106 ? 8.773 -12.329 -0.967 1.00 93.69 106 LYS A N 1
ATOM 821 C CA . LYS A 1 106 ? 8.937 -11.098 -0.182 1.00 93.69 106 LYS A 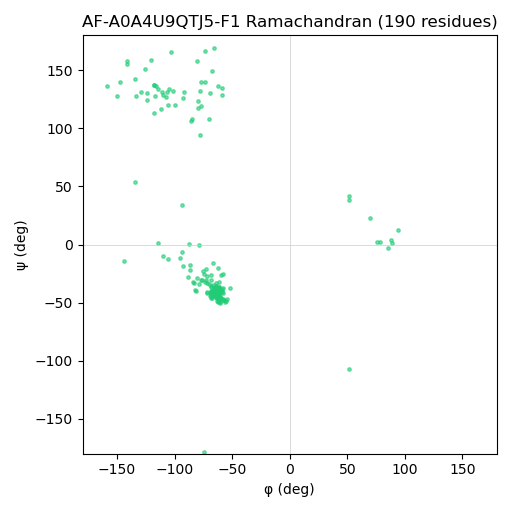CA 1
ATOM 822 C C . LYS A 1 106 ? 10.311 -10.474 -0.455 1.00 93.69 106 LYS A C 1
ATOM 824 O O . LYS A 1 106 ? 11.324 -11.159 -0.351 1.00 93.69 106 LYS A O 1
ATOM 829 N N . ILE A 1 107 ? 10.345 -9.176 -0.746 1.00 94.44 107 ILE A N 1
ATOM 830 C CA . ILE A 1 107 ? 11.577 -8.417 -1.023 1.00 94.44 107 ILE A CA 1
ATOM 831 C C . ILE A 1 107 ? 11.746 -7.261 -0.031 1.00 94.44 107 ILE A C 1
ATOM 833 O O . ILE A 1 107 ? 10.753 -6.835 0.553 1.00 94.44 107 ILE A O 1
ATOM 837 N N . PRO A 1 108 ? 12.964 -6.721 0.171 1.00 94.06 108 PRO A N 1
ATOM 838 C CA . PRO A 1 108 ? 13.167 -5.549 1.022 1.00 94.06 108 PRO A CA 1
ATOM 839 C C . PRO A 1 108 ? 12.368 -4.337 0.528 1.00 94.06 108 PRO A C 1
ATOM 841 O O . PRO A 1 108 ? 12.370 -4.030 -0.668 1.00 94.06 108 PRO A O 1
ATOM 844 N N . PHE A 1 109 ? 11.706 -3.634 1.445 1.00 94.06 109 PHE A N 1
ATOM 845 C CA . PHE A 1 109 ? 10.798 -2.525 1.115 1.00 94.06 109 PHE A CA 1
ATOM 846 C C . PHE A 1 109 ? 10.828 -1.372 2.126 1.00 94.06 109 PHE A C 1
ATOM 848 O O . PHE A 1 109 ? 10.348 -0.273 1.847 1.00 94.06 109 PHE A O 1
ATOM 855 N N . GLU A 1 110 ? 11.419 -1.599 3.294 1.00 93.12 110 GLU A N 1
ATOM 856 C CA . GLU A 1 110 ? 11.434 -0.695 4.441 1.00 93.12 110 GLU A CA 1
ATOM 857 C C . GLU A 1 110 ? 12.135 0.623 4.095 1.00 93.12 110 GLU A C 1
ATOM 859 O O . GLU A 1 110 ? 11.659 1.702 4.444 1.00 93.12 110 GLU A O 1
ATOM 864 N N . ASN A 1 111 ? 13.212 0.540 3.308 1.00 92.50 111 ASN A N 1
ATOM 865 C CA . ASN A 1 111 ? 13.974 1.699 2.835 1.00 92.50 111 ASN A CA 1
ATOM 866 C C . ASN A 1 111 ? 13.185 2.599 1.874 1.00 92.50 111 ASN A C 1
ATOM 868 O O . ASN A 1 111 ? 13.595 3.728 1.632 1.00 92.50 111 ASN A O 1
ATOM 872 N N . LEU A 1 112 ? 12.074 2.109 1.316 1.00 94.38 112 LEU A N 1
ATOM 873 C CA . LEU A 1 112 ? 11.176 2.897 0.473 1.00 94.38 112 LEU A CA 1
ATOM 874 C C . LEU A 1 112 ? 10.026 3.514 1.281 1.00 94.38 112 LEU A C 1
ATOM 876 O O . LEU A 1 112 ? 9.246 4.285 0.735 1.00 94.38 112 LEU A O 1
ATOM 880 N N . GLY A 1 113 ? 9.889 3.172 2.568 1.00 95.06 113 GLY A N 1
ATOM 881 C CA . GLY A 1 113 ? 8.736 3.557 3.381 1.00 95.06 113 GLY A CA 1
ATOM 882 C C . GLY A 1 113 ? 7.437 2.850 2.979 1.00 95.06 113 GLY A C 1
ATOM 883 O O . GLY A 1 113 ? 6.356 3.377 3.236 1.00 95.06 113 GLY A O 1
ATOM 884 N N . ALA A 1 114 ? 7.535 1.689 2.328 1.00 95.62 114 ALA A N 1
ATOM 885 C CA . ALA A 1 114 ? 6.391 0.844 2.005 1.00 95.62 114 ALA A CA 1
ATOM 886 C C . ALA A 1 114 ? 5.965 -0.014 3.216 1.00 95.62 114 ALA A C 1
ATOM 888 O O . ALA A 1 114 ? 6.750 -0.264 4.129 1.00 95.62 114 ALA A O 1
ATOM 889 N N . LYS A 1 115 ? 4.710 -0.472 3.215 1.00 94.19 115 LYS A N 1
ATOM 890 C CA . LYS A 1 115 ? 4.134 -1.431 4.174 1.00 94.19 115 LYS A CA 1
ATOM 891 C C . LYS A 1 115 ? 4.475 -2.873 3.796 1.00 94.19 115 LYS A C 1
ATOM 893 O O . LYS A 1 115 ? 4.736 -3.682 4.679 1.00 94.19 115 LYS A O 1
ATOM 898 N N . ASN A 1 116 ? 4.458 -3.178 2.498 1.00 93.50 116 ASN A N 1
ATOM 899 C CA . ASN A 1 116 ? 4.801 -4.486 1.944 1.00 93.50 116 ASN A CA 1
ATOM 900 C C . ASN A 1 116 ? 5.582 -4.339 0.631 1.00 93.50 116 ASN A C 1
ATOM 902 O O . ASN A 1 116 ? 5.455 -3.335 -0.072 1.00 93.50 116 ASN A O 1
ATOM 906 N N . GLY A 1 117 ? 6.334 -5.380 0.272 1.00 94.94 117 GLY A N 1
ATOM 907 C CA . GLY A 1 117 ? 7.044 -5.491 -0.998 1.00 94.94 117 GLY A CA 1
ATOM 908 C C . GLY A 1 117 ? 7.163 -6.946 -1.428 1.00 94.94 117 GLY A C 1
ATOM 909 O O . GLY A 1 117 ? 7.639 -7.786 -0.659 1.00 94.94 117 GLY A O 1
ATOM 910 N N . TYR A 1 118 ? 6.745 -7.236 -2.656 1.00 96.12 118 TYR A N 1
ATOM 911 C CA . TYR A 1 118 ? 6.809 -8.569 -3.238 1.00 96.12 118 TYR A CA 1
ATOM 912 C C . TYR A 1 118 ? 7.352 -8.527 -4.653 1.00 96.12 118 TYR A C 1
ATOM 914 O O . TYR A 1 118 ? 7.009 -7.659 -5.446 1.00 96.12 118 TYR A O 1
ATOM 922 N N . ARG A 1 119 ? 8.143 -9.530 -4.983 1.00 96.31 119 ARG A N 1
ATOM 923 C CA . ARG A 1 119 ? 8.500 -9.906 -6.333 1.00 96.31 119 ARG A CA 1
ATOM 924 C C . ARG A 1 119 ? 7.525 -10.967 -6.814 1.00 96.31 119 ARG A C 1
ATOM 926 O O . ARG A 1 119 ? 7.336 -11.985 -6.150 1.00 96.31 119 ARG A O 1
ATOM 933 N N . VAL A 1 120 ? 6.904 -10.729 -7.961 1.00 95.38 120 VAL A N 1
ATOM 934 C CA . VAL A 1 120 ? 5.906 -11.635 -8.528 1.00 95.38 120 VAL A CA 1
ATOM 935 C C . VAL A 1 120 ? 6.256 -11.931 -9.975 1.00 95.38 120 VAL A C 1
ATOM 937 O O . VAL A 1 120 ? 6.525 -11.028 -10.768 1.00 95.38 120 VAL A O 1
ATOM 940 N N . LYS A 1 121 ? 6.246 -13.218 -10.325 1.00 94.81 121 LYS A N 1
ATOM 941 C CA . LYS A 1 121 ? 6.370 -13.642 -11.717 1.00 94.81 121 LYS A CA 1
ATOM 942 C C . LYS A 1 121 ? 5.016 -13.495 -12.408 1.00 94.81 121 LYS A C 1
ATOM 944 O O . LYS A 1 121 ? 4.034 -14.072 -11.945 1.00 94.81 121 LYS A O 1
ATOM 949 N N . VAL A 1 122 ? 4.979 -12.745 -13.499 1.00 96.00 122 VAL A N 1
ATOM 950 C CA . VAL A 1 122 ? 3.811 -12.564 -14.362 1.00 96.00 122 VAL A CA 1
ATOM 951 C C . VAL A 1 122 ? 4.196 -13.111 -15.734 1.00 96.00 122 VAL A C 1
ATOM 953 O O . VAL A 1 122 ? 5.127 -12.637 -16.377 1.00 96.00 122 VAL A O 1
ATOM 956 N N . ASP A 1 123 ? 3.549 -14.198 -16.140 1.00 94.88 123 ASP A N 1
ATOM 957 C CA . ASP A 1 123 ? 3.984 -15.073 -17.228 1.00 94.88 123 ASP A CA 1
ATOM 958 C C . ASP A 1 123 ? 5.447 -15.527 -17.058 1.00 94.88 123 ASP A C 1
ATOM 960 O O . ASP A 1 123 ? 5.760 -16.360 -16.203 1.00 94.88 123 ASP A O 1
ATOM 964 N N . ASN A 1 124 ? 6.348 -14.986 -17.880 1.00 92.75 124 ASN A N 1
ATOM 965 C CA . ASN A 1 124 ? 7.779 -15.283 -17.877 1.00 92.75 124 ASN A CA 1
ATOM 966 C C . ASN A 1 124 ? 8.628 -14.156 -17.286 1.00 92.75 124 ASN A C 1
ATOM 968 O O . ASN A 1 124 ? 9.797 -14.394 -16.980 1.00 92.75 124 ASN A O 1
ATOM 972 N N . ASP A 1 125 ? 8.037 -12.982 -17.086 1.00 96.50 125 ASP A N 1
ATOM 973 C CA . ASP A 1 125 ? 8.718 -11.779 -16.633 1.00 96.50 125 ASP A CA 1
ATOM 974 C C . ASP A 1 125 ? 8.429 -11.529 -15.147 1.00 96.50 125 ASP A C 1
ATOM 976 O O . ASP A 1 125 ? 7.545 -12.133 -14.535 1.00 96.50 125 ASP A O 1
ATOM 980 N N . VAL A 1 126 ? 9.217 -10.652 -14.535 1.00 95.50 126 VAL A N 1
ATOM 981 C CA . VAL A 1 126 ? 9.137 -10.357 -13.103 1.00 95.50 126 VAL A CA 1
ATOM 982 C C . VAL A 1 126 ? 8.728 -8.908 -12.900 1.00 95.50 126 VAL A C 1
ATOM 984 O O . VAL A 1 126 ? 9.260 -8.012 -13.554 1.00 95.50 126 VAL A O 1
ATOM 987 N N . ILE A 1 127 ? 7.804 -8.690 -11.967 1.00 96.94 127 ILE A N 1
ATOM 988 C CA . ILE A 1 127 ? 7.376 -7.368 -11.519 1.00 96.94 127 ILE A CA 1
ATOM 989 C C . ILE A 1 127 ? 7.567 -7.298 -10.009 1.00 96.94 127 ILE A C 1
ATOM 991 O O . ILE A 1 127 ? 7.107 -8.176 -9.275 1.00 96.94 127 ILE A O 1
ATOM 995 N N . ASP A 1 128 ? 8.216 -6.231 -9.553 1.00 97.56 128 ASP A N 1
ATOM 996 C CA . ASP A 1 128 ? 8.286 -5.911 -8.132 1.00 97.56 128 ASP A CA 1
ATOM 997 C C . ASP A 1 128 ? 7.113 -4.980 -7.790 1.00 97.56 128 ASP A C 1
ATOM 999 O O . ASP A 1 128 ? 6.840 -4.000 -8.489 1.00 97.56 128 ASP A O 1
ATOM 1003 N N . VAL A 1 129 ? 6.386 -5.312 -6.729 1.00 97.12 129 VAL A N 1
ATOM 1004 C CA . VAL A 1 129 ? 5.162 -4.645 -6.290 1.00 97.12 129 VAL A CA 1
ATOM 1005 C C . VAL A 1 129 ? 5.335 -4.184 -4.857 1.00 97.12 129 VAL A C 1
ATOM 1007 O O . VAL A 1 129 ? 5.611 -4.990 -3.971 1.00 97.12 129 VAL A O 1
ATOM 1010 N N . TYR A 1 130 ? 5.128 -2.895 -4.624 1.00 96.25 130 TYR A N 1
ATOM 1011 C CA . TYR A 1 130 ? 5.194 -2.290 -3.300 1.00 96.25 130 TYR A CA 1
ATOM 1012 C C . TYR A 1 130 ? 3.839 -1.710 -2.918 1.00 96.25 130 TYR A C 1
ATOM 1014 O O . TYR A 1 130 ? 3.189 -1.054 -3.731 1.00 96.25 130 TYR A O 1
ATOM 1022 N N . GLU A 1 131 ? 3.433 -1.930 -1.675 1.00 94.69 131 GLU A N 1
ATOM 1023 C CA . GLU A 1 131 ? 2.205 -1.384 -1.100 1.00 94.69 131 GLU A CA 1
ATOM 1024 C C . GLU A 1 131 ? 2.561 -0.352 -0.037 1.00 94.69 131 GLU A C 1
ATOM 1026 O O . GLU A 1 131 ? 3.370 -0.614 0.851 1.00 94.69 131 GLU A O 1
ATOM 1031 N N . PHE A 1 132 ? 1.930 0.811 -0.107 1.00 94.12 132 PHE A N 1
ATOM 1032 C CA . PHE A 1 132 ? 2.132 1.939 0.784 1.00 94.12 132 PHE A CA 1
ATOM 1033 C C . PHE A 1 132 ? 0.866 2.201 1.591 1.00 94.12 132 PHE A C 1
ATOM 1035 O O . PHE A 1 132 ? -0.231 2.298 1.037 1.00 94.12 132 PHE A O 1
ATOM 1042 N N . ASP A 1 133 ? 1.026 2.400 2.899 1.00 92.12 133 ASP A N 1
ATOM 1043 C CA . ASP A 1 133 ? -0.052 2.920 3.733 1.00 92.12 133 ASP A CA 1
ATOM 1044 C C . ASP A 1 133 ? -0.173 4.432 3.522 1.00 92.12 133 ASP A C 1
ATOM 1046 O O . ASP A 1 133 ? 0.519 5.232 4.153 1.00 92.12 133 ASP A O 1
ATOM 1050 N N . MET A 1 134 ? -1.057 4.828 2.607 1.00 89.06 134 MET A N 1
ATOM 1051 C CA . MET A 1 134 ? -1.255 6.230 2.232 1.00 89.06 134 MET A CA 1
ATOM 1052 C C . MET A 1 134 ? -1.748 7.111 3.389 1.00 89.06 134 MET A C 1
ATOM 1054 O O . MET A 1 134 ? -1.566 8.329 3.335 1.00 89.06 134 MET A O 1
ATOM 1058 N N . ASN A 1 135 ? -2.335 6.518 4.432 1.00 90.75 135 ASN A N 1
ATOM 1059 C CA . ASN A 1 135 ? -2.818 7.242 5.607 1.00 90.75 135 ASN A CA 1
ATOM 1060 C C . ASN A 1 135 ? -1.713 7.445 6.652 1.00 90.75 135 ASN A C 1
ATOM 1062 O O . ASN A 1 135 ? -1.802 8.364 7.464 1.00 90.75 135 ASN A O 1
ATOM 1066 N N . ASN A 1 136 ? -0.662 6.623 6.611 1.00 93.06 136 ASN A N 1
ATOM 1067 C CA . ASN A 1 136 ? 0.420 6.619 7.590 1.00 93.06 136 ASN A CA 1
ATOM 1068 C C . ASN A 1 136 ? 1.813 6.544 6.932 1.00 93.06 136 ASN A C 1
ATOM 1070 O O . ASN A 1 136 ? 2.635 5.682 7.240 1.00 93.06 136 ASN A O 1
ATOM 1074 N N . LEU A 1 137 ? 2.086 7.462 5.999 1.00 93.81 137 LEU A N 1
ATOM 1075 C CA . LEU A 1 137 ? 3.378 7.531 5.310 1.00 93.81 137 LEU A CA 1
ATOM 1076 C C . LEU A 1 137 ? 4.467 8.180 6.174 1.00 93.81 137 LEU A C 1
ATOM 1078 O O . LEU A 1 137 ? 4.304 9.304 6.660 1.00 93.81 137 LEU A O 1
ATOM 1082 N N . SER A 1 138 ? 5.632 7.530 6.233 1.00 96.00 138 SER A N 1
ATOM 1083 C CA . SER A 1 138 ? 6.874 8.138 6.722 1.00 96.00 138 SER A CA 1
ATOM 1084 C C . SER A 1 138 ? 7.353 9.272 5.800 1.00 96.00 138 SER A C 1
ATOM 1086 O O . SER A 1 138 ? 6.862 9.434 4.680 1.00 96.00 138 SER A O 1
ATOM 1088 N N . ALA A 1 139 ? 8.338 10.063 6.242 1.00 96.31 139 ALA A N 1
ATOM 1089 C CA . ALA A 1 139 ? 8.931 11.112 5.405 1.00 96.31 139 ALA A CA 1
ATOM 1090 C C . ALA A 1 139 ? 9.518 10.551 4.093 1.00 96.31 139 ALA A C 1
ATOM 1092 O O . ALA A 1 139 ? 9.293 11.126 3.028 1.00 96.31 139 ALA A O 1
ATOM 1093 N N . GLU A 1 140 ? 10.194 9.398 4.160 1.00 94.50 140 GLU A N 1
ATOM 1094 C CA . GLU A 1 140 ? 10.710 8.716 2.968 1.00 94.50 140 GLU A CA 1
ATOM 1095 C C . GLU A 1 140 ? 9.567 8.183 2.096 1.00 94.50 140 GLU A C 1
ATOM 1097 O O . GLU A 1 140 ? 9.556 8.428 0.894 1.00 94.50 140 GLU A O 1
ATOM 1102 N N . GLY A 1 141 ? 8.544 7.559 2.692 1.00 96.44 141 GLY A N 1
ATOM 1103 C CA . GLY A 1 141 ? 7.378 7.074 1.950 1.00 96.44 141 GLY A CA 1
ATOM 1104 C C . GLY A 1 141 ? 6.639 8.193 1.204 1.00 96.44 141 GLY A C 1
ATOM 1105 O O . GLY A 1 141 ? 6.231 8.014 0.056 1.00 96.44 141 GLY A O 1
ATOM 1106 N N . LYS A 1 142 ? 6.518 9.390 1.797 1.00 97.31 142 LYS A N 1
ATOM 1107 C CA . LYS A 1 142 ? 5.959 10.574 1.114 1.00 97.31 142 LYS A CA 1
ATOM 1108 C C . LYS A 1 142 ? 6.793 10.961 -0.107 1.00 97.31 142 LYS A C 1
ATOM 1110 O O . LYS A 1 142 ? 6.246 11.117 -1.193 1.00 97.31 142 LYS A O 1
ATOM 1115 N N . LYS A 1 143 ? 8.115 11.049 0.049 1.00 96.69 143 LYS A N 1
ATOM 1116 C CA . LYS A 1 143 ? 9.032 11.374 -1.049 1.00 96.69 143 LYS A CA 1
ATOM 1117 C C . LYS A 1 143 ? 8.955 10.343 -2.179 1.00 96.69 143 LYS A C 1
ATOM 1119 O O . LYS A 1 143 ? 8.768 10.725 -3.333 1.00 96.69 143 LYS A O 1
ATOM 1124 N N . VAL A 1 144 ? 9.046 9.053 -1.852 1.00 97.56 144 VAL A N 1
ATOM 1125 C CA . VAL A 1 144 ? 8.983 7.960 -2.833 1.00 97.56 144 VAL A CA 1
ATOM 1126 C C . VAL A 1 144 ? 7.645 7.968 -3.566 1.00 97.56 144 VAL A C 1
ATO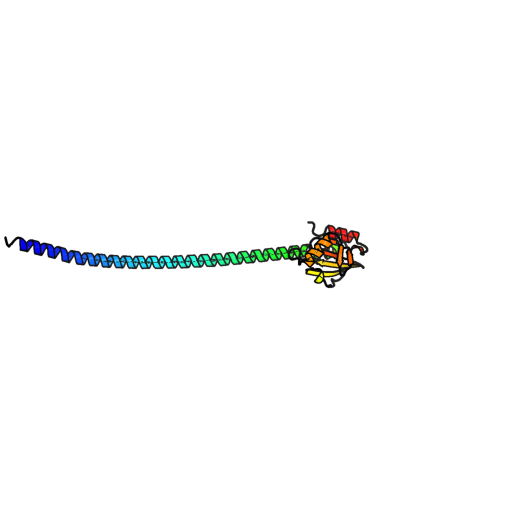M 1128 O O . VAL A 1 144 ? 7.629 7.908 -4.791 1.00 97.56 144 VAL A O 1
ATOM 1131 N N . THR A 1 145 ? 6.520 8.104 -2.861 1.00 97.12 145 THR A N 1
ATOM 1132 C CA . THR A 1 145 ? 5.197 8.136 -3.510 1.00 97.12 145 THR A CA 1
ATOM 1133 C C . THR A 1 145 ? 4.992 9.381 -4.380 1.00 97.12 145 THR A C 1
ATOM 1135 O O . THR A 1 145 ? 4.376 9.283 -5.441 1.00 97.12 145 THR A O 1
ATOM 1138 N N . ASP A 1 146 ? 5.537 10.541 -4.006 1.00 97.31 146 ASP A N 1
ATOM 1139 C CA . ASP A 1 146 ? 5.485 11.753 -4.834 1.00 97.31 146 ASP A CA 1
ATOM 1140 C C . ASP A 1 146 ? 6.361 11.665 -6.091 1.00 97.31 146 ASP A C 1
ATO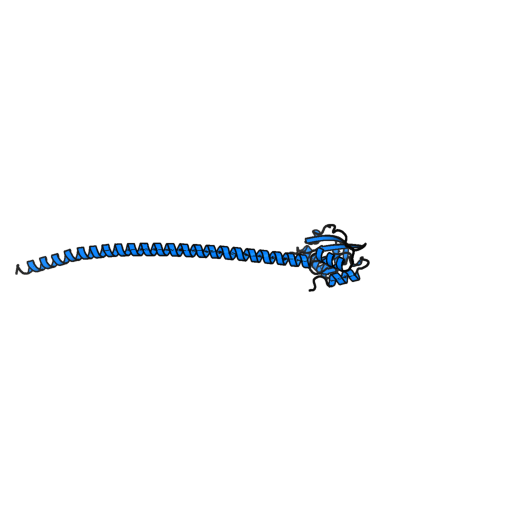M 1142 O O . ASP A 1 146 ? 5.996 12.200 -7.142 1.00 97.31 146 ASP A O 1
ATOM 1146 N N . GLU A 1 147 ? 7.499 10.975 -6.016 1.00 97.69 147 GLU A N 1
ATOM 1147 C CA . GLU A 1 147 ? 8.296 10.600 -7.186 1.00 97.69 147 GLU A CA 1
ATOM 1148 C C . GLU A 1 147 ? 7.547 9.579 -8.059 1.00 97.69 147 GLU A C 1
ATOM 1150 O O . GLU A 1 147 ? 7.413 9.770 -9.270 1.00 97.69 147 GLU A O 1
ATOM 1155 N N . ALA A 1 148 ? 6.961 8.549 -7.448 1.00 97.69 148 ALA A N 1
ATOM 1156 C CA . ALA A 1 148 ? 6.254 7.478 -8.140 1.00 97.69 148 ALA A CA 1
ATOM 1157 C C . ALA A 1 148 ? 5.039 7.982 -8.934 1.00 97.69 148 ALA A C 1
ATOM 1159 O O . ALA A 1 148 ? 4.822 7.540 -10.062 1.00 97.69 148 ALA A O 1
ATOM 1160 N N . LYS A 1 149 ? 4.299 8.975 -8.415 1.00 96.75 149 LYS A N 1
ATOM 1161 C CA . LYS A 1 149 ? 3.218 9.672 -9.148 1.00 96.75 149 LYS A CA 1
ATOM 1162 C C . LYS A 1 149 ? 3.697 10.327 -10.449 1.00 96.75 149 LYS A C 1
ATOM 1164 O O . LYS A 1 149 ? 2.901 10.515 -11.362 1.00 96.75 149 LYS A O 1
ATOM 1169 N N . LYS A 1 150 ? 4.984 10.676 -10.543 1.00 97.25 150 LYS A N 1
ATOM 1170 C CA . LYS A 1 150 ? 5.616 11.239 -11.751 1.00 97.25 150 LYS A CA 1
ATOM 1171 C C . LYS A 1 150 ? 6.129 10.149 -12.703 1.00 97.25 150 LYS A C 1
ATOM 1173 O O . LYS A 1 150 ? 6.695 10.476 -13.741 1.00 97.25 150 LYS A O 1
ATOM 1178 N N . GLY A 1 151 ? 5.955 8.872 -12.355 1.00 96.75 151 GLY A N 1
ATOM 1179 C CA . GLY A 1 151 ? 6.314 7.713 -13.174 1.00 96.75 151 GLY A CA 1
ATOM 1180 C C . GLY A 1 151 ? 7.751 7.218 -13.005 1.00 96.75 151 GLY A C 1
ATOM 1181 O O . GLY A 1 151 ? 8.161 6.297 -13.706 1.00 96.75 151 GLY A O 1
ATOM 1182 N N . THR A 1 152 ? 8.540 7.801 -12.098 1.00 97.12 152 THR A N 1
ATOM 1183 C CA . THR A 1 152 ? 9.920 7.355 -11.841 1.00 97.12 152 THR A CA 1
ATOM 1184 C C . THR A 1 152 ? 10.301 7.560 -10.384 1.00 97.12 152 THR A C 1
ATOM 1186 O O . THR A 1 152 ? 10.037 8.638 -9.862 1.00 97.12 152 THR A O 1
ATOM 1189 N N . VAL A 1 153 ? 11.018 6.613 -9.784 1.00 96.94 153 VAL A N 1
ATOM 1190 C CA . VAL A 1 153 ? 11.565 6.716 -8.417 1.00 96.94 153 VAL A CA 1
ATOM 1191 C C . VAL A 1 153 ? 13.064 6.460 -8.409 1.00 96.94 153 VAL A C 1
ATOM 1193 O O . VAL A 1 153 ? 13.577 5.718 -9.249 1.00 96.94 153 VAL A O 1
ATOM 1196 N N . ASN A 1 154 ? 13.783 7.062 -7.466 1.00 93.44 154 ASN A N 1
ATOM 1197 C CA . ASN A 1 154 ? 15.180 6.713 -7.233 1.00 93.44 154 ASN A CA 1
ATOM 1198 C C . ASN A 1 154 ? 15.291 5.495 -6.299 1.00 93.44 154 ASN A C 1
ATOM 1200 O O . ASN A 1 154 ? 15.054 5.610 -5.099 1.00 93.44 154 ASN A O 1
ATOM 1204 N N . ILE A 1 155 ? 15.682 4.341 -6.843 1.00 90.38 155 ILE A N 1
ATOM 1205 C CA . ILE A 1 155 ? 15.945 3.119 -6.072 1.00 90.38 155 ILE A CA 1
ATOM 1206 C C . ILE A 1 155 ? 17.445 2.842 -6.144 1.00 90.38 155 ILE A C 1
ATOM 1208 O O . ILE A 1 155 ? 17.995 2.626 -7.224 1.00 90.38 155 ILE A O 1
ATOM 1212 N N . SER A 1 156 ? 18.118 2.883 -4.991 1.00 86.75 156 SER A N 1
ATOM 1213 C CA . SER A 1 156 ? 19.564 2.633 -4.867 1.00 86.75 156 SER A CA 1
ATOM 1214 C C . SER A 1 156 ? 20.427 3.467 -5.830 1.00 86.75 156 SER A C 1
ATOM 1216 O O . SER A 1 156 ? 21.370 2.962 -6.435 1.00 86.75 156 SER A O 1
ATOM 1218 N N . GLY A 1 157 ? 20.092 4.748 -6.008 1.00 88.56 157 GLY A N 1
ATOM 1219 C CA . GLY A 1 157 ? 20.835 5.676 -6.870 1.00 88.56 157 GLY A CA 1
ATOM 1220 C C . GLY A 1 157 ? 20.433 5.643 -8.348 1.00 88.56 157 GLY A C 1
ATOM 1221 O O . GLY A 1 157 ? 20.946 6.442 -9.128 1.00 88.56 157 GLY A O 1
ATOM 1222 N N . THR A 1 158 ? 19.506 4.765 -8.743 1.00 91.19 158 THR A N 1
ATOM 1223 C CA . THR A 1 158 ? 19.055 4.619 -10.132 1.00 91.19 158 THR A CA 1
ATOM 1224 C C . THR A 1 158 ? 17.625 5.122 -10.305 1.00 91.19 158 THR A C 1
ATOM 1226 O O . THR A 1 158 ? 16.710 4.693 -9.598 1.00 91.19 158 THR A O 1
ATOM 1229 N N . ARG A 1 159 ? 17.403 6.001 -11.295 1.00 94.81 159 ARG A N 1
ATOM 1230 C CA . ARG A 1 159 ? 16.050 6.412 -11.701 1.00 94.81 159 ARG A CA 1
ATOM 1231 C C . ARG A 1 159 ? 15.354 5.252 -12.401 1.00 94.81 159 ARG A C 1
ATOM 1233 O O . ARG A 1 159 ? 15.684 4.920 -13.535 1.00 94.81 159 ARG A O 1
ATOM 1240 N N . THR A 1 160 ? 14.383 4.667 -11.720 1.00 96.62 160 THR A N 1
ATOM 1241 C CA . THR A 1 160 ? 13.664 3.482 -12.174 1.00 96.62 160 THR A CA 1
ATOM 1242 C C . THR A 1 160 ? 12.246 3.870 -12.596 1.00 96.62 160 THR A C 1
ATOM 1244 O O . THR A 1 160 ? 11.553 4.521 -11.807 1.00 96.62 160 THR A O 1
ATOM 1247 N N . PRO A 1 161 ? 11.802 3.518 -13.817 1.00 97.50 161 PRO A N 1
ATOM 1248 C CA . PRO A 1 161 ? 10.418 3.705 -14.241 1.00 97.50 161 PRO A CA 1
ATOM 1249 C C . PRO A 1 161 ? 9.457 2.893 -13.375 1.00 97.50 161 PRO A C 1
ATOM 1251 O O . PRO A 1 161 ? 9.716 1.724 -13.082 1.00 97.50 161 PRO A O 1
ATOM 1254 N N . VAL A 1 162 ? 8.344 3.509 -12.984 1.00 98.12 162 VAL A N 1
ATOM 1255 C CA . VAL A 1 162 ? 7.307 2.863 -12.176 1.00 98.12 162 VAL A CA 1
ATOM 1256 C C . VAL A 1 162 ? 5.911 3.283 -12.603 1.00 98.12 162 VAL A C 1
ATOM 1258 O O . VAL A 1 162 ? 5.695 4.370 -13.136 1.00 98.12 162 VAL A O 1
ATOM 1261 N N . LYS A 1 163 ? 4.941 2.422 -12.308 1.00 97.31 163 LYS A N 1
ATOM 1262 C CA . LYS A 1 163 ? 3.518 2.765 -12.305 1.00 97.31 163 LYS A CA 1
ATOM 1263 C C . LYS A 1 163 ? 3.068 2.896 -10.856 1.00 97.31 163 LYS A C 1
ATOM 1265 O O . LYS A 1 163 ? 3.394 2.037 -10.046 1.00 97.31 163 LYS A O 1
ATOM 1270 N N . PHE A 1 164 ? 2.327 3.948 -10.520 1.00 95.81 164 PHE A N 1
ATOM 1271 C CA . PHE A 1 164 ? 1.848 4.172 -9.156 1.00 95.81 164 PHE A CA 1
ATOM 1272 C C . PHE A 1 164 ? 0.376 4.548 -9.139 1.00 95.81 164 PHE A C 1
ATOM 1274 O O . PHE A 1 164 ? -0.032 5.482 -9.831 1.00 95.81 164 PHE A O 1
ATOM 1281 N N . LYS A 1 165 ? -0.416 3.839 -8.336 1.00 92.88 165 LYS A N 1
ATOM 1282 C CA . LYS A 1 165 ? -1.841 4.112 -8.174 1.00 92.88 165 LYS A CA 1
ATOM 1283 C C . LYS A 1 165 ? -2.368 3.524 -6.871 1.00 92.88 165 LYS A C 1
ATOM 1285 O O . LYS A 1 165 ? -2.060 2.387 -6.543 1.00 92.88 165 LYS A O 1
ATOM 1290 N N . ASN A 1 166 ? -3.191 4.289 -6.150 1.00 89.12 166 ASN A N 1
ATOM 1291 C CA . ASN A 1 166 ? -3.898 3.845 -4.939 1.00 89.12 166 ASN A CA 1
ATOM 1292 C C . ASN A 1 166 ? -2.988 3.192 -3.880 1.00 89.12 166 ASN A C 1
ATOM 1294 O O . ASN A 1 166 ? -3.367 2.208 -3.257 1.00 89.12 166 ASN A O 1
ATOM 1298 N N . GLY A 1 167 ? -1.773 3.721 -3.696 1.00 92.62 167 GLY A N 1
ATOM 1299 C CA . GLY A 1 167 ? -0.799 3.163 -2.754 1.00 92.62 167 GLY A CA 1
ATOM 1300 C C . GLY A 1 167 ? -0.068 1.917 -3.256 1.00 92.62 167 GLY A C 1
ATOM 1301 O O . GLY A 1 167 ? 0.770 1.397 -2.536 1.00 92.62 167 GLY A O 1
ATOM 1302 N N . ILE A 1 168 ? -0.314 1.461 -4.484 1.00 94.81 168 ILE A N 1
ATOM 1303 C CA . ILE A 1 168 ? 0.439 0.378 -5.118 1.00 94.81 168 ILE A CA 1
ATOM 1304 C C . ILE A 1 168 ? 1.442 0.965 -6.107 1.00 94.81 168 ILE A C 1
ATOM 1306 O O . ILE A 1 168 ? 1.094 1.811 -6.933 1.00 94.81 168 ILE A O 1
ATOM 1310 N N . MET A 1 169 ? 2.687 0.502 -6.042 1.00 97.06 169 MET A N 1
ATOM 1311 C CA . MET A 1 169 ? 3.749 0.819 -6.991 1.00 97.06 169 MET A CA 1
ATOM 1312 C C . MET A 1 169 ? 4.203 -0.450 -7.706 1.00 97.06 169 MET A C 1
ATOM 1314 O O . MET A 1 169 ? 4.573 -1.417 -7.047 1.00 97.06 169 MET A O 1
ATOM 1318 N N . LEU A 1 170 ? 4.221 -0.428 -9.037 1.00 97.88 170 LEU A N 1
ATOM 1319 C CA . LEU A 1 170 ? 4.781 -1.489 -9.870 1.00 97.88 170 LEU A CA 1
ATOM 1320 C C . LEU A 1 170 ? 6.106 -1.042 -10.476 1.00 97.88 170 LEU A C 1
ATOM 1322 O O . LEU A 1 170 ? 6.186 0.027 -11.088 1.00 97.88 170 LEU A O 1
ATOM 1326 N N . VAL A 1 171 ? 7.115 -1.895 -10.359 1.00 97.75 171 VAL A N 1
ATOM 1327 C CA . VAL A 1 171 ? 8.455 -1.707 -10.912 1.00 97.75 171 VAL A CA 1
ATOM 1328 C C . VAL A 1 171 ? 8.739 -2.822 -11.918 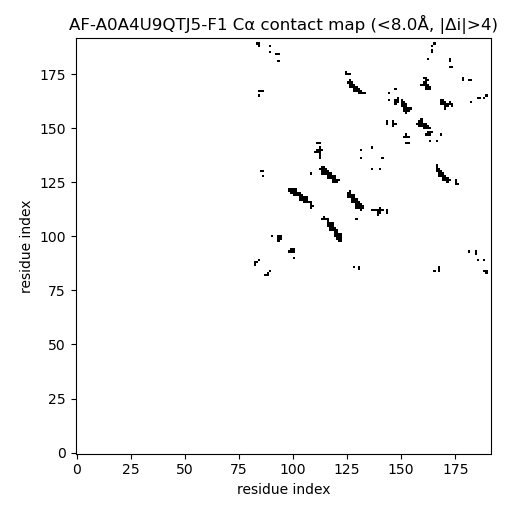1.00 97.75 171 VAL A C 1
ATOM 1330 O O . VAL A 1 171 ? 8.428 -3.984 -11.668 1.00 97.75 171 VAL A O 1
ATOM 1333 N N . GLY A 1 172 ? 9.330 -2.477 -13.065 1.00 96.44 172 GLY A N 1
ATOM 1334 C CA . GLY A 1 172 ? 9.687 -3.444 -14.114 1.00 96.44 172 GLY A CA 1
ATOM 1335 C C . GLY A 1 172 ? 8.592 -3.712 -15.152 1.00 96.44 172 GLY A C 1
ATOM 1336 O O . GLY A 1 172 ? 8.815 -4.481 -16.084 1.00 96.44 172 GLY A O 1
ATOM 1337 N N . VAL A 1 173 ? 7.435 -3.044 -15.052 1.00 96.88 173 VAL A N 1
ATOM 1338 C CA . VAL A 1 173 ? 6.360 -3.131 -16.060 1.00 96.88 173 VAL A CA 1
ATOM 1339 C C . VAL A 1 173 ? 6.862 -2.721 -17.445 1.00 96.88 173 VAL A C 1
ATOM 1341 O O . VAL A 1 173 ? 6.491 -3.337 -18.434 1.00 96.88 173 VAL A O 1
ATOM 1344 N N . ASP A 1 174 ? 7.739 -1.721 -17.528 1.00 95.25 174 ASP A N 1
ATOM 1345 C CA . ASP A 1 174 ? 8.330 -1.216 -18.772 1.00 95.25 174 ASP A CA 1
ATOM 1346 C C . ASP A 1 174 ? 9.131 -2.274 -19.548 1.00 95.25 174 ASP A C 1
ATOM 1348 O O . ASP A 1 174 ? 9.234 -2.188 -20.776 1.00 95.25 174 ASP A O 1
ATOM 1352 N N . LYS A 1 175 ? 9.655 -3.277 -18.834 1.00 95.56 175 LYS A N 1
ATOM 1353 C CA . LYS A 1 175 ? 10.452 -4.386 -19.373 1.00 95.56 175 LYS A CA 1
ATOM 1354 C C . LYS A 1 175 ? 9.624 -5.635 -19.667 1.00 95.56 175 LYS A C 1
ATOM 1356 O O . LYS A 1 175 ? 10.134 -6.551 -20.301 1.00 95.56 175 LYS A O 1
ATOM 1361 N N . HIS A 1 176 ? 8.375 -5.682 -19.210 1.00 96.94 176 HIS A N 1
ATOM 1362 C CA . HIS A 1 176 ? 7.511 -6.842 -19.367 1.00 96.94 176 HIS A CA 1
ATOM 1363 C C . HIS A 1 176 ? 7.022 -6.971 -20.820 1.00 96.94 176 HIS A C 1
ATOM 1365 O O . HIS A 1 176 ? 6.604 -5.994 -21.442 1.00 96.94 176 HIS A O 1
ATOM 1371 N N . THR A 1 177 ? 6.977 -8.195 -21.346 1.00 95.12 177 THR A N 1
ATOM 1372 C CA . THR A 1 177 ? 6.559 -8.496 -22.728 1.00 95.12 177 THR A CA 1
ATOM 1373 C C . THR A 1 177 ? 5.168 -7.925 -23.047 1.00 95.12 177 THR A C 1
ATOM 1375 O O . THR A 1 177 ? 4.964 -7.237 -24.042 1.00 95.12 177 THR A O 1
ATOM 1378 N N . ASN A 1 178 ? 4.214 -8.141 -22.140 1.00 96.31 178 ASN A N 1
ATOM 1379 C CA . ASN A 1 178 ? 2.837 -7.637 -22.200 1.00 96.31 178 ASN A CA 1
ATOM 1380 C C . ASN A 1 178 ? 2.596 -6.298 -21.452 1.00 96.31 178 ASN A C 1
ATOM 1382 O O . ASN A 1 178 ? 1.516 -6.096 -20.887 1.00 96.31 178 ASN A O 1
ATOM 1386 N N . LYS A 1 179 ? 3.576 -5.381 -21.427 1.00 96.50 179 LYS A N 1
ATOM 1387 C CA . LYS A 1 179 ? 3.523 -4.127 -20.639 1.00 96.50 179 LYS A CA 1
ATOM 1388 C C . LYS A 1 179 ? 2.268 -3.275 -20.835 1.00 96.50 179 LYS A C 1
ATOM 1390 O O . LYS A 1 179 ? 1.778 -2.696 -19.867 1.00 96.50 179 LYS A O 1
ATOM 1395 N N . GLU A 1 180 ? 1.738 -3.205 -22.056 1.00 97.25 180 GLU A N 1
ATOM 1396 C CA . GLU A 1 180 ? 0.575 -2.362 -22.364 1.00 97.25 180 GLU A CA 1
ATOM 1397 C C . GLU A 1 180 ? -0.688 -2.905 -21.703 1.00 97.25 180 GLU A C 1
ATOM 1399 O O . GLU A 1 180 ? -1.421 -2.167 -21.053 1.00 97.25 180 GLU A O 1
ATOM 1404 N N . LYS A 1 181 ? -0.897 -4.223 -21.770 1.00 97.12 181 LYS A N 1
ATOM 1405 C CA . LYS A 1 181 ? -2.046 -4.886 -21.146 1.00 97.12 181 LYS A CA 1
ATOM 1406 C C . LYS A 1 181 ? -1.971 -4.823 -19.620 1.00 97.12 181 LYS A C 1
ATOM 1408 O O . LYS A 1 181 ? -2.980 -4.585 -18.963 1.00 97.12 181 LYS A O 1
ATOM 1413 N N . ILE A 1 182 ? -0.777 -4.995 -19.052 1.00 96.94 182 ILE A N 1
ATOM 1414 C CA . ILE A 1 182 ? -0.551 -4.836 -17.607 1.00 96.94 182 ILE A CA 1
ATOM 1415 C C . ILE A 1 182 ? -0.838 -3.400 -17.179 1.00 96.94 182 ILE A C 1
ATOM 1417 O O . ILE A 1 182 ? -1.551 -3.185 -16.199 1.00 96.94 182 ILE A O 1
ATOM 1421 N N . SER A 1 183 ? -0.331 -2.426 -17.939 1.00 96.50 183 SER A N 1
ATOM 1422 C CA . SER A 1 183 ? -0.582 -1.008 -17.693 1.00 96.50 183 SER A CA 1
ATOM 1423 C C . SER A 1 183 ? -2.067 -0.685 -17.777 1.00 96.50 183 SER A C 1
ATOM 1425 O O . SER A 1 183 ? -2.578 -0.035 -16.880 1.00 96.50 183 SER A O 1
ATOM 1427 N N . GLU A 1 184 ? -2.786 -1.194 -18.778 1.00 96.25 184 GLU A N 1
ATOM 1428 C CA . GLU A 1 184 ? -4.227 -0.980 -18.923 1.00 96.25 184 GLU A CA 1
ATOM 1429 C C . GLU A 1 184 ? -5.016 -1.516 -17.718 1.00 96.25 184 GLU A C 1
ATOM 1431 O O . GLU A 1 184 ? -5.884 -0.826 -17.178 1.00 96.25 184 GLU A O 1
ATOM 1436 N N . ILE A 1 185 ? -4.708 -2.738 -17.270 1.00 94.88 185 ILE A N 1
ATOM 1437 C CA . ILE A 1 185 ? -5.352 -3.339 -16.095 1.00 94.88 185 ILE A CA 1
ATOM 1438 C C . ILE A 1 185 ? -5.045 -2.515 -14.846 1.00 94.88 185 ILE A C 1
ATOM 1440 O O . ILE A 1 185 ? -5.952 -2.216 -14.070 1.00 94.88 185 ILE A O 1
ATOM 1444 N N . PHE A 1 186 ? -3.787 -2.113 -14.665 1.00 95.44 186 PHE A N 1
ATOM 1445 C CA . PHE A 1 186 ? -3.369 -1.315 -13.519 1.00 95.44 186 PHE A CA 1
ATOM 1446 C C . PHE A 1 186 ? -3.974 0.097 -13.532 1.00 95.44 186 PHE A C 1
ATOM 1448 O O . PHE A 1 186 ? -4.444 0.590 -12.510 1.00 95.44 186 PHE A O 1
ATOM 1455 N N . ASP A 1 187 ? -4.068 0.734 -14.696 1.00 93.75 187 ASP A N 1
ATOM 1456 C CA . ASP A 1 187 ? -4.659 2.062 -14.853 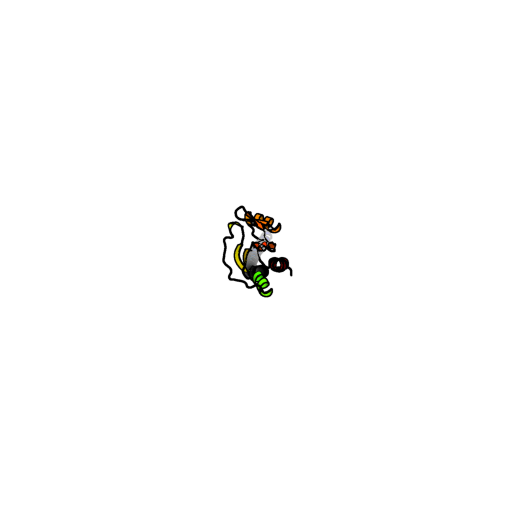1.00 93.75 187 ASP A CA 1
ATOM 1457 C C . ASP A 1 187 ? -6.181 2.026 -14.597 1.00 93.75 187 ASP A C 1
ATOM 1459 O O . ASP A 1 187 ? -6.753 3.014 -14.128 1.00 93.75 187 ASP A O 1
ATOM 1463 N N . LYS A 1 188 ? -6.842 0.876 -14.802 1.00 91.00 188 LYS A N 1
ATOM 1464 C CA . LYS A 1 188 ? -8.245 0.624 -14.412 1.00 91.00 188 LYS A CA 1
ATOM 1465 C C . LYS A 1 188 ? -8.400 0.133 -12.968 1.00 91.00 188 LYS A C 1
ATOM 1467 O O . LYS A 1 188 ? -9.491 0.239 -12.406 1.00 91.00 188 LYS A O 1
ATOM 1472 N N . PHE A 1 189 ? -7.333 -0.359 -12.340 1.00 87.75 189 PHE A N 1
ATOM 1473 C CA . PHE A 1 189 ? -7.366 -0.916 -10.990 1.00 87.75 189 PHE A CA 1
ATOM 1474 C C . PHE A 1 189 ? -7.862 0.119 -9.979 1.00 87.75 189 PHE A C 1
ATOM 1476 O O . PHE A 1 189 ? -7.387 1.258 -9.935 1.00 87.75 189 PHE A O 1
ATOM 1483 N N . GLY A 1 190 ? -8.857 -0.272 -9.185 1.00 71.50 190 GLY A N 1
ATOM 1484 C CA . GLY A 1 190 ? -9.430 0.574 -8.147 1.00 71.50 190 GLY A CA 1
ATOM 1485 C C . GLY A 1 190 ? -10.370 1.694 -8.612 1.00 71.50 190 GLY A C 1
ATOM 1486 O O . GLY A 1 190 ? -10.864 2.432 -7.766 1.00 71.50 190 GLY A O 1
ATOM 1487 N N . ASN A 1 191 ? -10.659 1.823 -9.910 1.00 66.19 191 ASN A N 1
ATOM 1488 C CA . ASN A 1 191 ? -11.750 2.682 -10.373 1.00 66.19 191 ASN A CA 1
ATOM 1489 C C . ASN A 1 191 ? -13.051 1.860 -10.329 1.00 66.19 191 ASN A C 1
ATOM 1491 O O . ASN A 1 191 ? -13.235 0.963 -11.152 1.00 66.19 191 ASN A O 1
ATOM 1495 N N . LYS A 1 192 ? -13.923 2.131 -9.357 1.00 54.12 192 LYS A N 1
ATOM 1496 C CA . LYS A 1 192 ? -15.323 1.686 -9.339 1.00 54.12 192 LYS A CA 1
ATOM 1497 C C . LYS A 1 192 ? -16.220 2.896 -9.157 1.00 54.12 192 LYS A C 1
ATOM 1499 O O . LYS A 1 192 ? -15.828 3.768 -8.352 1.00 54.12 192 LYS A O 1
#

pLDDT: mean 77.98, std 19.47, range [33.94, 98.12]